Protein AF-A0A496Z207-F1 (afdb_monomer_lite)

Sequence (321 aa):
MVDNEPDNLRAISKIDPQQEILLLHADTIFESKRIRMPRRTIRGKVYDLTELIPEKALPERIQFVWHGVNDKANLCQFLASDIHWAEFDIRRMDPVTNDLILRHDPFEDTPAQENEDWLTLDDFLSRLHKSGKGVKLDLKAGGTLVDKILDIVSDYGFDDSHLWFNAKVERLQESGFRRVATAHPSAILQCPVSFLAPLILSAPEKAKDILSMFTDWGINRFSISWLTPDMRQFLDQMDQWGFEVNIYGVPDLESFLQALLLMPRSITSDFNFPKWYYYGRGSGENGDHYEYSMRLSRGGAAARWAGDCLRLSQKKDEAVT

pLDDT: mean 78.65, std 19.04, range [29.62, 98.44]

Structure (mmCIF, N/CA/C/O backbone):
data_AF-A0A496Z207-F1
#
_entry.id   AF-A0A496Z207-F1
#
loop_
_atom_site.group_PDB
_atom_site.id
_atom_site.type_symbol
_atom_site.label_atom_id
_atom_site.label_alt_id
_atom_site.label_comp_id
_atom_site.label_asym_id
_atom_site.label_entity_id
_atom_site.label_seq_id
_atom_site.pdbx_PDB_ins_code
_atom_site.Cartn_x
_atom_site.Cartn_y
_atom_site.Cartn_z
_atom_site.occupancy
_atom_site.B_iso_or_equiv
_atom_site.auth_seq_id
_atom_site.auth_comp_id
_atom_site.auth_asym_id
_atom_site.auth_atom_id
_atom_site.pdbx_PDB_model_num
ATOM 1 N N . MET A 1 1 ? -22.619 3.827 19.350 1.00 32.00 1 MET A N 1
ATOM 2 C CA . MET A 1 1 ? -22.995 3.831 20.779 1.00 32.00 1 MET A CA 1
ATOM 3 C C . MET A 1 1 ? -21.897 3.088 21.519 1.00 32.00 1 MET A C 1
ATOM 5 O O . MET A 1 1 ? -21.718 1.912 21.242 1.00 32.00 1 MET A O 1
ATOM 9 N N . VAL A 1 2 ? -21.093 3.777 22.331 1.00 43.50 2 VAL A N 1
ATOM 10 C CA . VAL A 1 2 ? -20.116 3.121 23.215 1.00 43.50 2 VAL A CA 1
ATOM 11 C C . VAL A 1 2 ? -20.865 2.822 24.504 1.00 43.50 2 VAL A C 1
ATOM 13 O O . VAL A 1 2 ? -21.286 3.752 25.187 1.00 43.50 2 VAL A O 1
ATOM 16 N N . ASP A 1 3 ? -21.118 1.544 24.767 1.00 51.94 3 ASP A N 1
ATOM 17 C CA . ASP A 1 3 ? -21.849 1.104 25.950 1.00 51.94 3 ASP A CA 1
ATOM 18 C C . ASP A 1 3 ? -20.857 0.686 27.034 1.00 51.94 3 ASP A C 1
ATOM 20 O O . ASP A 1 3 ? -20.035 -0.207 26.826 1.00 51.94 3 ASP A O 1
ATOM 24 N N . ASN A 1 4 ? -20.907 1.382 28.164 1.00 61.41 4 ASN A N 1
AT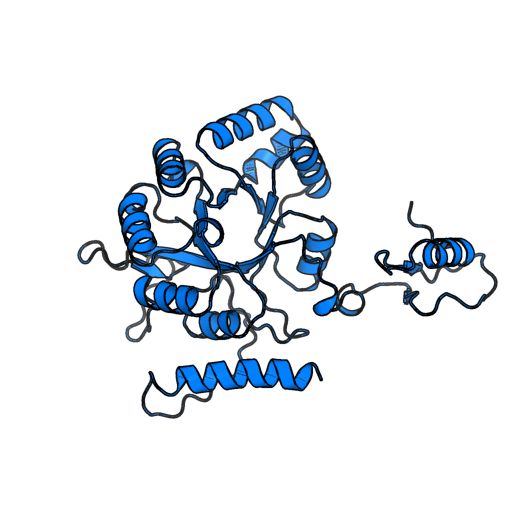OM 25 C CA . ASN A 1 4 ? -19.996 1.186 29.281 1.00 61.41 4 ASN A CA 1
ATOM 26 C C . ASN A 1 4 ? -20.620 0.346 30.406 1.00 61.41 4 ASN A C 1
ATOM 28 O O . ASN A 1 4 ? -19.984 0.118 31.431 1.00 61.41 4 ASN A O 1
ATOM 32 N N . GLU A 1 5 ? -21.869 -0.105 30.266 1.00 69.44 5 GLU A N 1
ATOM 33 C CA . GLU A 1 5 ? -22.556 -0.748 31.381 1.00 69.44 5 GLU A CA 1
ATOM 34 C C . GLU A 1 5 ? -22.100 -2.208 31.573 1.00 69.44 5 GLU A C 1
ATOM 36 O O . GLU A 1 5 ? -22.141 -3.013 30.634 1.00 69.44 5 GLU A O 1
ATOM 41 N N . PRO A 1 6 ? -21.709 -2.616 32.800 1.00 70.19 6 PRO A N 1
ATOM 42 C CA . PRO A 1 6 ? -21.279 -3.978 33.127 1.00 70.19 6 PRO A CA 1
ATOM 43 C C . PRO A 1 6 ? -22.190 -5.116 32.676 1.00 70.19 6 PRO A C 1
ATOM 45 O O . PRO A 1 6 ? -21.714 -6.234 32.444 1.00 70.19 6 PRO A O 1
ATOM 48 N N . ASP A 1 7 ? -23.493 -4.865 32.618 1.00 72.12 7 ASP A N 1
ATOM 49 C CA . ASP A 1 7 ? -24.483 -5.859 32.215 1.00 72.12 7 ASP A CA 1
ATOM 50 C C . ASP A 1 7 ? -24.567 -5.977 30.691 1.00 72.12 7 ASP A C 1
ATOM 52 O O . ASP A 1 7 ? -24.645 -7.096 30.176 1.00 72.12 7 ASP A O 1
ATOM 56 N N . ASN A 1 8 ? -24.403 -4.866 29.971 1.00 73.94 8 ASN A N 1
ATOM 57 C CA . ASN A 1 8 ? -24.346 -4.845 28.512 1.00 73.94 8 ASN A CA 1
ATOM 58 C C . ASN A 1 8 ? -23.050 -5.488 28.014 1.00 73.94 8 ASN A C 1
ATOM 60 O O . ASN A 1 8 ? -23.089 -6.380 27.170 1.00 73.94 8 ASN A O 1
ATOM 64 N N . LEU A 1 9 ? -21.909 -5.177 28.636 1.00 73.75 9 LEU A N 1
ATOM 65 C CA . LEU A 1 9 ? -20.636 -5.844 28.333 1.00 73.75 9 LEU A CA 1
ATOM 66 C C . LEU A 1 9 ? -20.683 -7.351 28.640 1.00 73.75 9 LEU A C 1
ATOM 68 O O . LEU A 1 9 ? -20.113 -8.160 27.906 1.00 73.75 9 LEU A O 1
ATOM 72 N N . ARG A 1 10 ? -21.403 -7.769 29.690 1.00 75.12 10 ARG A N 1
ATOM 73 C CA . ARG A 1 10 ? -21.655 -9.195 29.962 1.00 75.12 10 ARG A CA 1
ATOM 74 C C . ARG A 1 10 ? -22.552 -9.851 28.930 1.00 75.12 10 ARG A C 1
ATOM 76 O O . ARG A 1 10 ? -22.332 -11.019 28.621 1.00 75.12 10 ARG A O 1
ATOM 83 N N . ALA A 1 11 ? -23.576 -9.149 28.459 1.00 79.81 11 ALA A N 1
ATOM 84 C CA . ALA A 1 11 ? -24.456 -9.647 27.416 1.00 79.81 11 ALA A CA 1
ATOM 85 C C . ALA A 1 11 ? -23.670 -9.845 26.116 1.00 79.81 11 ALA A C 1
ATOM 87 O O . ALA A 1 11 ? -23.704 -10.944 25.567 1.00 79.81 11 ALA A O 1
ATOM 88 N N . ILE A 1 12 ? -22.869 -8.850 25.711 1.00 77.62 12 ILE A N 1
ATOM 89 C CA . ILE A 1 12 ? -21.998 -8.928 24.530 1.00 77.62 12 ILE A CA 1
ATOM 90 C C . ILE A 1 12 ? -20.996 -10.085 24.669 1.00 77.62 12 ILE A C 1
ATOM 92 O O . ILE A 1 12 ? -20.905 -10.932 23.787 1.00 77.62 12 ILE A O 1
ATOM 96 N N . SER A 1 13 ? -20.338 -10.225 25.825 1.00 80.62 13 SER A N 1
ATOM 97 C CA . SER A 1 13 ? -19.402 -11.332 26.080 1.00 80.62 13 SER A CA 1
ATOM 98 C C . SER A 1 13 ? -20.027 -12.732 25.972 1.00 80.62 13 SER A C 1
ATOM 100 O O . SER A 1 13 ? -19.288 -13.703 25.832 1.00 80.62 13 SER A O 1
ATOM 102 N N . LYS A 1 14 ? -21.352 -12.874 26.110 1.00 82.88 14 LYS A N 1
ATOM 103 C CA . LYS A 1 14 ? -22.044 -14.166 25.969 1.00 82.88 14 LYS A CA 1
ATOM 104 C C . LYS A 1 14 ? -22.437 -14.470 24.526 1.00 82.88 14 LYS A C 1
ATOM 106 O O . LYS A 1 14 ? -22.558 -15.642 24.187 1.00 82.88 14 LYS A O 1
ATOM 111 N N . ILE A 1 15 ? -22.676 -13.437 23.717 1.00 83.00 15 ILE A N 1
ATOM 112 C CA . ILE A 1 15 ? -23.064 -13.571 22.304 1.00 83.00 15 ILE A CA 1
ATOM 113 C C . ILE A 1 15 ? -21.858 -13.580 21.360 1.00 83.00 15 ILE A C 1
ATOM 115 O O . ILE A 1 15 ? -22.008 -13.977 20.212 1.00 83.00 15 ILE A O 1
ATOM 119 N N . ASP A 1 16 ? -20.678 -13.203 21.856 1.00 77.50 16 ASP A N 1
ATOM 120 C CA . ASP A 1 16 ? -19.396 -13.276 21.154 1.00 77.50 16 ASP A CA 1
ATOM 121 C C . ASP A 1 16 ? -18.484 -14.365 21.765 1.00 77.50 16 ASP A C 1
ATOM 123 O O . ASP A 1 16 ? -17.518 -14.068 22.476 1.00 77.50 16 ASP A O 1
ATOM 127 N N . PRO A 1 17 ? -18.791 -15.662 21.556 1.00 71.62 17 PRO A N 1
ATOM 128 C CA . PRO A 1 17 ? -17.962 -16.753 22.067 1.00 71.62 17 PRO A CA 1
ATOM 129 C C . PRO A 1 17 ? -16.610 -16.844 21.346 1.00 71.62 17 PRO A C 1
ATOM 131 O O . PRO A 1 17 ? -15.667 -17.411 21.901 1.00 71.62 17 PRO A O 1
ATOM 134 N N . GLN A 1 18 ? -16.528 -16.299 20.128 1.00 72.06 18 GLN A N 1
ATOM 135 C CA . GLN A 1 18 ? -15.325 -16.256 19.293 1.00 72.06 18 GLN A CA 1
ATOM 136 C C . GLN A 1 18 ? -14.365 -15.136 19.717 1.00 72.06 18 GLN A C 1
ATOM 138 O O . GLN A 1 18 ? -13.183 -15.196 19.392 1.00 72.06 18 GLN A O 1
ATOM 143 N N . GLN A 1 19 ? -14.831 -14.207 20.558 1.00 67.62 19 GLN A N 1
ATOM 144 C CA . GLN A 1 19 ? -14.042 -13.128 21.151 1.00 67.62 19 GLN A CA 1
ATOM 145 C C . GLN A 1 19 ? -13.512 -12.133 20.111 1.00 67.62 19 GLN A C 1
ATOM 147 O O . GLN A 1 19 ? -12.388 -11.635 20.239 1.00 67.62 19 GLN A O 1
ATOM 152 N N . GLU A 1 20 ? -14.328 -11.854 19.097 1.00 64.81 20 GLU A N 1
ATOM 153 C CA . GLU A 1 20 ? -14.047 -10.898 18.026 1.00 64.81 20 GLU A CA 1
ATOM 154 C C . GLU A 1 20 ? -14.271 -9.439 18.467 1.00 64.81 20 GLU A C 1
ATOM 156 O O . GLU A 1 20 ? -13.790 -8.509 17.819 1.00 64.81 20 GLU A O 1
ATOM 161 N N . ILE A 1 21 ? -14.975 -9.215 19.583 1.00 68.69 21 ILE A N 1
ATOM 162 C CA . ILE A 1 21 ? -15.360 -7.891 20.078 1.00 68.69 21 ILE A CA 1
ATOM 163 C C . ILE A 1 21 ? -14.482 -7.485 21.272 1.00 68.69 21 ILE A C 1
ATOM 165 O O . ILE A 1 21 ? -14.505 -8.095 22.345 1.00 68.69 21 ILE A O 1
ATOM 169 N N . LEU A 1 22 ? -13.736 -6.385 21.123 1.00 70.56 22 LEU A N 1
ATOM 170 C CA . LEU A 1 22 ? -12.989 -5.770 22.223 1.00 70.56 22 LEU A CA 1
ATOM 171 C C . LEU A 1 22 ? -13.939 -5.022 23.174 1.00 70.56 22 LEU A C 1
ATOM 173 O O . LEU A 1 22 ? -14.577 -4.041 22.795 1.00 70.56 22 LEU A O 1
ATOM 177 N N . LEU A 1 23 ? -14.001 -5.465 24.434 1.00 71.50 23 LEU A N 1
ATOM 178 C CA . LEU A 1 23 ? -14.846 -4.872 25.475 1.00 71.50 23 LEU A CA 1
ATOM 179 C C . LEU A 1 23 ? -14.046 -3.904 26.357 1.00 71.50 23 LEU A C 1
ATOM 181 O O . LEU A 1 23 ? -13.230 -4.330 27.183 1.00 71.50 23 LEU A O 1
ATOM 185 N N . LEU A 1 24 ? -14.326 -2.609 26.222 1.00 68.69 24 LEU A N 1
ATOM 186 C CA . LEU A 1 24 ? -13.730 -1.541 27.027 1.00 68.69 24 LEU A CA 1
ATOM 187 C C . LEU A 1 24 ? -14.730 -1.055 28.077 1.00 68.69 24 LEU A C 1
ATOM 189 O O . LEU A 1 24 ? -15.892 -0.827 27.757 1.00 68.69 24 LEU A O 1
ATOM 193 N N . HIS A 1 25 ? -14.276 -0.890 29.321 1.00 66.00 25 HIS A N 1
ATOM 194 C CA . HIS A 1 25 ? -15.082 -0.300 30.392 1.00 66.00 25 HIS A CA 1
ATOM 195 C C . HIS A 1 25 ? -14.410 0.940 30.983 1.00 66.00 25 HIS A C 1
ATOM 197 O O . HIS A 1 25 ? -13.478 0.810 31.788 1.00 66.00 25 HIS A O 1
ATOM 203 N N . ALA A 1 26 ? -14.865 2.131 30.601 1.00 63.66 26 ALA A N 1
ATOM 204 C CA . ALA A 1 26 ? -14.365 3.392 31.127 1.00 63.66 26 ALA A CA 1
ATOM 205 C C . ALA A 1 26 ? -14.624 3.473 32.637 1.00 63.66 26 ALA A C 1
ATOM 207 O O . ALA A 1 26 ? -15.734 3.217 33.104 1.00 63.66 26 ALA A O 1
ATOM 208 N N . ASP A 1 27 ? -13.607 3.842 33.417 1.00 57.53 27 ASP A N 1
ATOM 209 C CA . ASP A 1 27 ? -13.751 4.125 34.849 1.00 57.53 27 ASP A CA 1
ATOM 210 C C . ASP A 1 27 ? -14.490 5.460 35.032 1.00 57.53 27 ASP A C 1
ATOM 212 O O . ASP A 1 27 ? -13.908 6.502 35.352 1.00 57.53 27 ASP A O 1
ATOM 216 N N . THR A 1 28 ? -15.796 5.442 34.779 1.00 50.41 28 THR A N 1
ATOM 217 C CA . THR A 1 28 ? -16.690 6.576 34.986 1.00 50.41 28 THR A CA 1
ATOM 218 C C . THR A 1 28 ? -17.080 6.686 36.458 1.00 50.41 28 THR A C 1
ATOM 220 O O . THR A 1 28 ? -17.190 5.700 37.183 1.00 50.41 28 THR A O 1
ATOM 223 N N . ILE A 1 29 ? -17.281 7.921 36.920 1.00 49.19 29 ILE A N 1
ATOM 224 C CA . ILE A 1 29 ? -17.559 8.258 38.327 1.00 49.19 29 ILE A CA 1
ATOM 225 C C . ILE A 1 29 ? -18.978 7.814 38.773 1.00 49.19 29 ILE A C 1
ATOM 227 O O . ILE A 1 29 ? -19.265 7.838 39.968 1.00 49.19 29 ILE A O 1
ATOM 231 N N . PHE A 1 30 ? -19.854 7.354 37.864 1.00 42.91 30 PHE A N 1
ATOM 232 C CA . PHE A 1 30 ? -21.282 7.135 38.145 1.00 42.91 30 PHE A CA 1
ATOM 233 C C . PHE A 1 30 ? -21.870 5.760 37.730 1.00 42.91 30 PHE A C 1
ATOM 235 O O . PHE A 1 30 ? -21.517 5.197 36.700 1.00 42.91 30 PHE A O 1
ATOM 242 N N . GLU A 1 31 ? -22.802 5.322 38.597 1.00 43.75 31 GLU A N 1
ATOM 243 C CA . GLU A 1 31 ? -23.987 4.429 38.514 1.00 43.75 31 GLU A CA 1
ATOM 244 C C . GLU A 1 31 ? -23.971 2.892 38.558 1.00 43.75 31 GLU A C 1
ATOM 246 O O . GLU A 1 31 ? -24.932 2.338 39.101 1.00 43.75 31 GLU A O 1
ATOM 251 N N . SER A 1 32 ? -22.928 2.157 38.185 1.00 45.00 32 SER A N 1
ATOM 252 C CA . SER A 1 32 ? -22.963 0.700 38.411 1.00 45.00 32 SER A CA 1
ATOM 253 C C . SER A 1 32 ? -22.379 0.323 39.782 1.00 45.00 32 SER A C 1
ATOM 255 O O . SER A 1 32 ? -21.232 0.631 40.123 1.00 45.00 32 SER A O 1
ATOM 257 N N . LYS A 1 33 ? -23.164 -0.390 40.614 1.00 49.88 33 LYS A N 1
ATOM 258 C CA . LYS A 1 33 ? -22.619 -1.133 41.772 1.00 49.88 33 LYS A CA 1
ATOM 259 C C . LYS A 1 33 ? -21.399 -1.919 41.277 1.00 49.88 33 LYS A C 1
ATOM 261 O O . LYS A 1 33 ? -21.420 -2.421 40.160 1.00 49.88 33 LYS A O 1
ATOM 266 N N . ARG A 1 34 ? -20.341 -2.050 42.087 1.00 51.78 34 ARG A N 1
ATOM 267 C CA . ARG A 1 34 ? -19.130 -2.822 41.739 1.00 51.78 34 ARG A CA 1
ATOM 268 C C . ARG A 1 34 ? -19.477 -4.299 41.500 1.00 51.78 34 ARG A C 1
ATOM 270 O O . ARG A 1 34 ? -19.310 -5.130 42.387 1.00 51.78 34 ARG A O 1
ATOM 277 N N . ILE A 1 35 ? -19.988 -4.636 40.321 1.00 59.50 35 ILE A N 1
ATOM 278 C CA . ILE A 1 35 ? -20.275 -6.007 39.920 1.00 59.50 35 ILE A CA 1
ATOM 279 C C . ILE A 1 35 ? -19.020 -6.567 39.229 1.00 59.50 35 ILE A C 1
ATOM 281 O O . ILE A 1 35 ? -18.226 -5.857 38.606 1.00 59.50 35 ILE A O 1
ATOM 285 N N . ARG A 1 36 ? -18.808 -7.873 39.386 1.00 59.38 36 ARG A N 1
ATOM 286 C CA . ARG A 1 36 ? -17.728 -8.626 38.745 1.00 59.38 36 ARG A CA 1
ATOM 287 C C . ARG A 1 36 ? -17.884 -8.574 37.220 1.00 59.38 36 ARG A C 1
ATOM 289 O O . ARG A 1 36 ? -18.888 -9.046 36.698 1.00 59.38 36 ARG A O 1
ATOM 296 N N . MET A 1 37 ? -16.894 -8.010 36.536 1.00 61.22 37 MET A N 1
ATOM 297 C CA . MET A 1 37 ? -16.879 -7.912 35.072 1.00 61.22 37 MET A CA 1
ATOM 298 C C . MET A 1 37 ? -16.440 -9.220 34.415 1.00 61.22 37 MET A C 1
ATOM 300 O O . MET A 1 37 ? -15.799 -10.043 35.083 1.00 61.22 37 MET A O 1
ATOM 304 N N . PRO A 1 38 ? -16.746 -9.409 33.118 1.00 68.00 38 PRO A N 1
ATOM 305 C CA . PRO A 1 38 ? -16.122 -10.445 32.308 1.00 68.00 38 PRO A CA 1
ATOM 306 C C . PRO A 1 38 ? -14.593 -10.389 32.407 1.00 68.00 38 PRO A C 1
ATOM 308 O O . PRO A 1 38 ? -13.995 -9.327 32.575 1.00 68.00 38 PRO A O 1
ATOM 311 N N . ARG A 1 39 ? -13.944 -11.552 32.297 1.00 65.25 39 ARG A N 1
ATOM 312 C CA . ARG A 1 39 ? -12.496 -11.695 32.526 1.00 65.25 39 ARG A CA 1
ATOM 313 C C . ARG A 1 39 ? -11.617 -10.883 31.559 1.00 65.25 39 ARG A C 1
ATOM 315 O O . ARG A 1 39 ? -10.519 -10.524 31.958 1.00 65.25 39 ARG A O 1
ATOM 322 N N . ARG A 1 40 ? -12.079 -10.610 30.330 1.00 64.94 40 ARG A N 1
ATOM 323 C CA . ARG A 1 40 ? -11.342 -9.858 29.288 1.00 64.94 40 ARG A CA 1
ATOM 324 C C . ARG A 1 40 ? -11.707 -8.371 29.208 1.00 64.94 40 ARG A C 1
ATOM 326 O O . ARG A 1 40 ? -11.227 -7.687 28.315 1.00 64.94 40 ARG A O 1
ATOM 333 N N . THR A 1 41 ? -12.546 -7.861 30.108 1.00 62.25 41 THR A N 1
ATOM 334 C CA . THR A 1 41 ? -12.890 -6.436 30.101 1.00 62.25 41 THR A CA 1
ATOM 335 C C . THR A 1 41 ? -11.711 -5.607 30.593 1.00 62.25 41 THR A C 1
ATOM 337 O O . THR A 1 41 ? -11.268 -5.778 31.731 1.00 62.25 41 THR A O 1
ATOM 340 N N . ILE A 1 42 ? -11.257 -4.670 29.761 1.00 62.06 42 ILE A N 1
ATOM 341 C CA . ILE A 1 42 ? -10.161 -3.761 30.101 1.00 62.06 42 ILE A CA 1
ATOM 342 C C . ILE A 1 42 ? -10.751 -2.466 30.664 1.00 62.06 42 ILE A C 1
ATOM 344 O O . ILE A 1 42 ? -11.642 -1.864 30.061 1.00 62.06 42 ILE A O 1
ATOM 348 N N . ARG A 1 43 ? -10.299 -2.070 31.862 1.00 58.75 43 ARG A N 1
ATOM 349 C CA . ARG A 1 43 ? -10.828 -0.916 32.604 1.00 58.75 43 ARG A CA 1
ATOM 350 C C . ARG A 1 43 ? -9.799 0.198 32.725 1.00 58.75 43 ARG A C 1
ATOM 352 O O . ARG A 1 43 ? -8.619 -0.095 32.890 1.00 58.75 43 ARG A O 1
ATOM 359 N N . GLY A 1 44 ? -10.248 1.449 32.691 1.00 59.53 44 GLY A N 1
ATOM 360 C CA . GLY A 1 44 ? -9.376 2.604 32.900 1.00 59.53 44 GLY A CA 1
ATOM 361 C C . GLY A 1 44 ? -10.018 3.928 32.495 1.00 59.53 44 GLY A C 1
ATOM 362 O O . GLY A 1 44 ? -11.135 3.964 31.989 1.00 59.53 44 GLY A O 1
ATOM 363 N N . LYS A 1 45 ? -9.311 5.036 32.738 1.00 49.62 45 LYS A N 1
ATOM 364 C CA . LYS A 1 45 ? -9.719 6.391 32.307 1.00 49.62 45 LYS A CA 1
ATOM 365 C C . LYS A 1 45 ? -9.120 6.798 30.960 1.00 49.62 45 LYS A C 1
ATOM 367 O O . LYS A 1 45 ? -9.672 7.654 30.280 1.00 49.62 45 LYS A O 1
ATOM 372 N N . VAL A 1 46 ? -7.984 6.199 30.617 1.00 56.12 46 VAL A N 1
ATOM 373 C CA . VAL A 1 46 ? -7.228 6.375 29.375 1.00 56.12 46 VAL A CA 1
ATOM 374 C C . VAL A 1 46 ? -6.801 4.977 28.943 1.00 56.12 46 VAL A C 1
ATOM 376 O O . VAL A 1 46 ? -6.411 4.175 29.794 1.00 56.12 46 VAL A O 1
ATOM 379 N N . TYR A 1 47 ? -6.908 4.685 27.652 1.00 65.38 47 TYR A N 1
ATOM 380 C CA . TYR A 1 47 ? -6.540 3.397 27.077 1.00 65.38 47 TYR A CA 1
ATOM 381 C C . TYR A 1 47 ? -5.405 3.586 26.090 1.00 65.38 47 TYR A C 1
ATOM 383 O O . TYR A 1 47 ? -5.539 4.368 25.155 1.00 65.38 47 TYR A O 1
ATOM 391 N N . ASP A 1 48 ? -4.327 2.842 26.288 1.00 70.75 48 ASP A N 1
ATOM 392 C CA . ASP A 1 48 ? -3.241 2.725 25.324 1.00 70.75 48 ASP A CA 1
ATOM 393 C C . ASP A 1 48 ? -3.522 1.509 24.434 1.00 70.75 48 ASP A C 1
ATOM 395 O O . ASP A 1 48 ? -3.455 0.374 24.908 1.00 70.75 48 ASP A O 1
ATOM 399 N N . LEU A 1 49 ? -3.856 1.732 23.156 1.00 76.06 49 LEU A N 1
ATOM 400 C CA . LEU A 1 49 ? -4.162 0.656 22.203 1.00 76.06 49 LEU A CA 1
ATOM 401 C C . LEU A 1 49 ? -3.043 -0.387 22.119 1.00 76.06 49 LEU A C 1
ATOM 403 O O . LEU A 1 49 ? -3.333 -1.569 21.923 1.00 76.06 49 LEU A O 1
ATOM 407 N N . THR A 1 50 ? -1.788 0.023 22.318 1.00 77.50 50 THR A N 1
ATOM 408 C CA . THR A 1 50 ? -0.625 -0.864 22.228 1.00 77.50 50 THR A CA 1
ATOM 409 C C . THR A 1 50 ? -0.602 -1.913 23.343 1.00 77.50 50 THR A C 1
ATOM 411 O O . THR A 1 50 ? 0.043 -2.950 23.205 1.00 77.50 50 THR A O 1
ATOM 414 N N . GLU A 1 51 ? -1.281 -1.669 24.467 1.00 78.38 51 GLU A N 1
ATOM 415 C CA . GLU A 1 51 ? -1.481 -2.637 25.558 1.00 78.38 51 GLU A CA 1
ATOM 416 C C . GLU A 1 51 ? -2.706 -3.538 25.323 1.00 78.38 51 GLU A C 1
ATOM 418 O O . GLU A 1 51 ? -2.817 -4.612 25.915 1.00 78.38 51 GLU A O 1
ATOM 423 N N . LEU A 1 52 ? -3.641 -3.115 24.466 1.00 76.38 52 LEU A N 1
ATOM 424 C CA . LEU A 1 52 ? -4.915 -3.807 24.244 1.00 76.38 52 LEU A CA 1
ATOM 425 C C . LEU A 1 52 ? -4.863 -4.794 23.078 1.00 76.38 52 LEU A C 1
ATOM 427 O O . LEU A 1 52 ? -5.511 -5.842 23.132 1.00 76.38 52 LEU A O 1
ATOM 431 N N . ILE A 1 53 ? -4.135 -4.444 22.018 1.00 81.25 53 ILE A N 1
ATOM 432 C CA . ILE A 1 53 ? -4.083 -5.205 20.771 1.00 81.25 53 ILE A CA 1
ATOM 433 C C . ILE A 1 53 ? -2.661 -5.751 20.610 1.00 81.25 53 ILE A C 1
ATOM 435 O O . ILE A 1 53 ? -1.768 -5.002 20.224 1.00 81.25 53 ILE A O 1
ATOM 439 N N . PRO A 1 54 ? -2.410 -7.035 20.926 1.00 82.69 54 PRO A N 1
ATOM 440 C CA . PRO A 1 54 ? -1.120 -7.659 20.647 1.00 82.69 54 PRO A CA 1
ATOM 441 C C . PRO A 1 54 ? -0.971 -7.973 19.150 1.00 82.69 54 PRO A C 1
ATOM 443 O O . PRO A 1 54 ? -1.968 -8.179 18.462 1.00 82.69 54 PRO A O 1
ATOM 446 N N . GLU A 1 55 ? 0.267 -8.120 18.669 1.00 85.38 55 GLU A N 1
ATOM 447 C CA . GLU A 1 55 ? 0.585 -8.469 17.269 1.00 85.38 55 GLU A CA 1
ATOM 448 C C . GLU A 1 55 ? -0.193 -9.700 16.763 1.00 85.38 55 GLU A C 1
ATOM 450 O O . GLU A 1 55 ? -0.755 -9.708 15.675 1.00 85.38 55 GLU A O 1
ATOM 455 N N . LYS A 1 56 ? -0.323 -10.740 17.590 1.00 84.44 56 LYS A N 1
ATOM 456 C CA . LYS A 1 56 ? -1.065 -11.963 17.234 1.00 84.44 56 LYS A CA 1
ATOM 457 C C . LYS A 1 56 ? -2.583 -11.785 17.087 1.00 84.44 56 LYS A C 1
ATOM 459 O O . LYS A 1 56 ? -3.264 -12.728 16.707 1.00 84.44 56 LYS A O 1
ATOM 464 N N . ALA A 1 57 ? -3.124 -10.633 17.483 1.00 82.75 57 ALA A N 1
ATOM 465 C CA . ALA A 1 57 ? -4.542 -10.303 17.352 1.00 82.75 57 ALA A CA 1
ATOM 466 C C . ALA A 1 57 ? -4.826 -9.414 16.129 1.00 82.75 57 ALA A C 1
ATOM 468 O O . ALA A 1 57 ? -5.956 -8.951 15.966 1.00 82.75 57 ALA A O 1
ATOM 469 N N . LEU A 1 58 ? -3.817 -9.147 15.292 1.00 85.69 58 LEU A N 1
ATOM 470 C CA . LEU A 1 58 ? -4.001 -8.403 14.054 1.00 85.69 58 LEU A CA 1
ATOM 471 C C . LEU A 1 58 ? -4.928 -9.181 13.094 1.00 85.69 58 LEU A C 1
ATOM 473 O O . LEU A 1 58 ? -4.820 -10.402 12.985 1.00 85.69 58 LEU A O 1
ATOM 477 N N . PRO A 1 59 ? -5.855 -8.500 12.399 1.00 82.44 59 PRO A N 1
ATOM 478 C CA . PRO A 1 59 ? -6.832 -9.151 11.539 1.00 82.44 59 PRO A CA 1
ATOM 479 C C . PRO A 1 59 ? -6.191 -9.654 10.240 1.00 82.44 59 PRO A C 1
ATOM 481 O O . PRO A 1 59 ? -5.575 -8.884 9.509 1.00 82.44 59 PRO A O 1
ATOM 484 N N . GLU A 1 60 ? -6.451 -10.912 9.884 1.00 83.56 60 GLU A N 1
ATOM 485 C CA . GLU A 1 60 ? -5.913 -11.550 8.667 1.00 83.56 60 GLU A CA 1
ATOM 486 C C . GLU A 1 60 ? -6.386 -10.891 7.358 1.00 83.56 60 GLU A C 1
ATOM 488 O O . GLU A 1 60 ? -5.748 -11.014 6.315 1.00 83.56 60 GLU A O 1
ATOM 493 N N . ARG A 1 61 ? -7.520 -10.179 7.394 1.00 88.38 61 ARG A N 1
ATOM 494 C CA . ARG A 1 61 ? -8.113 -9.552 6.201 1.00 88.38 61 ARG A CA 1
ATOM 495 C C . ARG A 1 61 ? -7.405 -8.278 5.732 1.00 88.38 61 ARG A C 1
ATOM 497 O O . ARG A 1 61 ? -7.646 -7.861 4.597 1.00 88.38 61 ARG A O 1
ATOM 504 N N . ILE A 1 62 ? -6.583 -7.664 6.590 1.00 93.31 62 ILE A N 1
ATOM 505 C CA . ILE A 1 62 ? -5.803 -6.467 6.256 1.00 93.31 62 ILE A CA 1
ATOM 506 C C . ILE A 1 62 ? -4.414 -6.909 5.809 1.00 93.31 62 ILE A C 1
ATOM 508 O O . ILE A 1 62 ? -3.710 -7.608 6.532 1.00 93.31 62 ILE A O 1
ATOM 512 N N . GLN A 1 63 ? -3.993 -6.467 4.628 1.00 97.06 63 GLN A N 1
ATOM 513 C CA . GLN A 1 63 ? -2.639 -6.723 4.152 1.00 97.06 63 GLN A CA 1
ATOM 514 C C . GLN A 1 63 ? -1.665 -5.690 4.727 1.00 97.06 63 GLN A C 1
ATOM 516 O O . GLN A 1 63 ? -1.845 -4.482 4.574 1.00 97.06 63 GLN A O 1
ATOM 521 N N . PHE A 1 64 ? -0.603 -6.166 5.362 1.00 97.00 64 PHE A N 1
ATOM 522 C CA . PHE A 1 64 ? 0.450 -5.320 5.911 1.00 97.00 64 PHE A CA 1
ATOM 523 C C . PHE A 1 64 ? 1.621 -5.206 4.939 1.00 97.00 64 PHE A C 1
ATOM 525 O O . PHE A 1 64 ? 2.058 -6.209 4.370 1.00 97.00 64 PHE A O 1
ATOM 532 N N . VAL A 1 65 ? 2.108 -3.981 4.749 1.00 97.31 65 VAL A N 1
ATOM 533 C CA . VAL A 1 65 ? 3.148 -3.641 3.776 1.00 97.31 65 VAL A CA 1
ATOM 534 C C . VAL A 1 65 ? 4.289 -2.912 4.472 1.00 97.31 65 VAL A C 1
ATOM 536 O O . VAL A 1 65 ? 4.098 -1.803 4.973 1.00 97.31 65 VAL A O 1
ATOM 539 N N . TRP A 1 66 ? 5.470 -3.527 4.477 1.00 95.75 66 TRP A N 1
ATOM 540 C CA . TRP A 1 66 ? 6.676 -2.944 5.051 1.00 95.75 66 TRP A CA 1
ATOM 541 C C . TRP A 1 66 ? 7.255 -1.897 4.112 1.00 95.75 66 TRP A C 1
ATOM 543 O O . TRP A 1 66 ? 7.633 -2.217 2.990 1.00 95.75 66 TRP A O 1
ATOM 553 N N . HIS A 1 67 ? 7.307 -0.654 4.570 1.00 92.94 67 HIS A N 1
ATOM 554 C CA . HIS A 1 67 ? 7.739 0.491 3.780 1.00 92.94 67 HIS A CA 1
ATOM 555 C C . HIS A 1 67 ? 9.266 0.640 3.743 1.00 92.94 67 HIS A C 1
ATOM 557 O O . HIS A 1 67 ? 9.955 0.416 4.745 1.00 92.94 67 HIS A O 1
ATOM 563 N N . GLY A 1 68 ? 9.790 1.046 2.586 1.00 88.31 68 GLY A N 1
ATOM 564 C CA . GLY A 1 68 ? 11.169 1.491 2.429 1.00 88.31 68 GLY A CA 1
ATOM 565 C C . GLY A 1 68 ? 12.217 0.393 2.603 1.00 88.31 68 GLY A C 1
ATOM 566 O O . GLY A 1 68 ? 13.275 0.641 3.185 1.00 88.31 68 GLY A O 1
ATOM 567 N N . VAL A 1 69 ? 11.974 -0.830 2.121 1.00 90.19 69 VAL A N 1
ATOM 568 C CA . VAL A 1 69 ? 12.945 -1.944 2.160 1.00 90.19 69 VAL A CA 1
ATOM 569 C C . VAL A 1 69 ? 14.053 -1.738 1.109 1.00 90.19 69 VAL A C 1
ATOM 571 O O . VAL A 1 69 ? 14.289 -2.565 0.235 1.00 90.19 69 VAL A O 1
ATOM 574 N N . ASN A 1 70 ? 14.737 -0.599 1.191 1.00 85.75 70 ASN A N 1
ATOM 575 C CA . ASN A 1 70 ? 15.709 -0.125 0.208 1.00 85.75 70 ASN A CA 1
ATOM 576 C C . ASN A 1 70 ? 17.160 -0.485 0.567 1.00 85.75 70 ASN A C 1
ATOM 578 O O . ASN A 1 70 ? 18.045 -0.407 -0.281 1.00 85.75 70 ASN A O 1
ATOM 582 N N . ASP A 1 71 ? 17.417 -0.893 1.813 1.00 82.69 71 ASP A N 1
ATOM 583 C CA . ASP A 1 71 ? 18.751 -1.234 2.305 1.00 82.69 71 ASP A CA 1
ATOM 584 C C . ASP A 1 71 ? 18.828 -2.656 2.883 1.00 82.69 71 ASP A C 1
ATOM 586 O O . ASP A 1 71 ? 17.829 -3.285 3.247 1.00 82.69 71 ASP A O 1
ATOM 590 N N . LYS A 1 72 ? 20.054 -3.182 2.986 1.00 82.69 72 LYS A N 1
ATOM 591 C CA . LYS A 1 72 ? 20.312 -4.562 3.430 1.00 82.69 72 LYS A CA 1
ATOM 592 C C . LYS A 1 72 ? 19.884 -4.837 4.872 1.00 82.69 72 LYS A C 1
ATOM 594 O O . LYS A 1 72 ? 19.585 -5.988 5.196 1.00 82.69 72 LYS A O 1
ATOM 599 N N . ALA A 1 73 ? 19.906 -3.836 5.751 1.00 82.19 73 ALA A N 1
ATOM 600 C CA . ALA A 1 73 ? 19.499 -4.006 7.140 1.00 82.19 73 ALA A CA 1
ATOM 601 C C . ALA A 1 73 ? 17.972 -4.080 7.247 1.00 82.19 73 ALA A C 1
ATOM 603 O O . ALA A 1 73 ? 17.465 -4.989 7.908 1.00 82.19 73 ALA A O 1
ATOM 604 N N . ASN A 1 74 ? 17.253 -3.197 6.545 1.00 86.12 74 ASN A N 1
ATOM 605 C CA . ASN A 1 74 ? 15.792 -3.241 6.484 1.00 86.12 74 ASN A CA 1
ATOM 606 C C . ASN A 1 74 ? 15.313 -4.530 5.787 1.00 86.12 74 ASN A C 1
ATOM 608 O O . ASN A 1 74 ? 14.387 -5.179 6.266 1.00 86.12 74 ASN A O 1
ATOM 612 N N . LEU A 1 75 ? 16.018 -4.993 4.743 1.00 89.38 75 LEU A N 1
ATOM 613 C CA . LEU A 1 75 ? 15.734 -6.286 4.108 1.00 89.38 75 LEU A CA 1
ATOM 614 C C . LEU A 1 75 ? 15.903 -7.476 5.069 1.00 89.38 75 LEU A C 1
ATOM 616 O O . LEU A 1 75 ? 15.052 -8.362 5.069 1.00 89.38 75 LEU A O 1
ATOM 620 N N . CYS A 1 76 ? 16.954 -7.523 5.902 1.00 88.56 76 CYS A N 1
ATOM 621 C CA . CYS A 1 76 ? 17.080 -8.588 6.914 1.00 88.56 76 CYS A CA 1
ATOM 622 C C . CYS A 1 76 ? 15.875 -8.594 7.868 1.00 88.56 76 CYS A C 1
ATOM 624 O O . CYS A 1 76 ? 15.337 -9.662 8.153 1.00 88.56 76 CYS A O 1
ATOM 626 N N . GLN A 1 77 ? 15.479 -7.421 8.381 1.00 89.06 77 GLN A N 1
ATOM 627 C CA . GLN A 1 77 ? 14.345 -7.290 9.306 1.00 89.06 77 GLN A CA 1
ATOM 628 C C . GLN A 1 77 ? 13.047 -7.757 8.647 1.00 89.06 77 GLN A C 1
ATOM 630 O O . GLN A 1 77 ? 12.328 -8.577 9.213 1.00 89.06 77 GLN A O 1
ATOM 635 N N . PHE A 1 78 ? 12.800 -7.315 7.414 1.00 93.50 78 PHE A N 1
ATOM 636 C CA . PHE A 1 78 ? 11.645 -7.735 6.637 1.00 93.50 78 PHE A CA 1
ATOM 637 C C . PHE A 1 78 ? 11.618 -9.255 6.404 1.00 93.50 78 PHE A C 1
ATOM 639 O O . PHE A 1 78 ? 10.601 -9.900 6.656 1.00 93.50 78 PHE A O 1
ATOM 646 N N . LEU A 1 79 ? 12.731 -9.855 5.967 1.00 92.75 79 LEU A N 1
ATOM 647 C CA . LEU A 1 79 ? 12.801 -11.298 5.707 1.00 92.75 79 LEU A CA 1
ATOM 648 C C . LEU A 1 79 ? 12.620 -12.144 6.973 1.00 92.75 79 LEU A C 1
ATOM 650 O O . LEU A 1 79 ? 12.128 -13.265 6.875 1.00 92.75 79 LEU A O 1
ATOM 654 N N . ALA A 1 80 ? 13.000 -11.617 8.139 1.00 90.50 80 ALA A N 1
ATOM 655 C CA . ALA A 1 80 ? 12.779 -12.253 9.436 1.00 90.50 80 ALA A CA 1
ATOM 656 C C . ALA A 1 80 ? 11.365 -12.013 10.007 1.00 90.50 80 ALA A C 1
ATOM 658 O O . ALA A 1 80 ? 11.031 -12.574 11.048 1.00 90.50 80 ALA A O 1
ATOM 659 N N . SER A 1 81 ? 10.548 -11.173 9.364 1.00 91.94 81 SER A N 1
ATOM 660 C CA . SER A 1 81 ? 9.185 -10.854 9.796 1.00 91.94 81 SER A CA 1
ATOM 661 C C . SER A 1 81 ? 8.132 -11.763 9.163 1.00 91.94 81 SER A C 1
ATOM 663 O O . SER A 1 81 ? 8.355 -12.359 8.107 1.00 91.94 81 SER A O 1
ATOM 665 N N . ASP A 1 82 ? 6.929 -11.774 9.738 1.00 91.44 82 ASP A N 1
ATOM 666 C CA . ASP A 1 82 ? 5.750 -12.426 9.152 1.00 91.44 82 ASP A CA 1
ATOM 667 C C . ASP A 1 82 ? 5.045 -11.542 8.107 1.00 91.44 82 ASP A C 1
ATOM 669 O O . ASP A 1 82 ? 4.138 -11.991 7.408 1.00 91.44 82 ASP A O 1
ATOM 673 N N . ILE A 1 83 ? 5.487 -10.290 7.939 1.00 94.12 83 ILE A N 1
ATOM 674 C CA . ILE A 1 83 ? 4.910 -9.347 6.978 1.00 94.12 83 ILE A CA 1
ATOM 675 C C . ILE A 1 83 ? 5.195 -9.828 5.556 1.00 94.12 83 ILE A C 1
ATOM 677 O O . ILE A 1 83 ? 6.331 -10.150 5.210 1.00 94.12 83 ILE A O 1
ATOM 681 N N . HIS A 1 84 ? 4.157 -9.916 4.725 1.00 95.75 84 HIS A N 1
ATOM 682 C CA . HIS A 1 84 ? 4.270 -10.534 3.404 1.00 95.75 84 HIS A CA 1
ATOM 683 C C . HIS A 1 84 ? 4.798 -9.583 2.324 1.00 95.75 84 HIS A C 1
ATOM 685 O O . HIS A 1 84 ? 5.554 -10.021 1.462 1.00 95.75 84 HIS A O 1
ATOM 691 N N . TRP A 1 85 ? 4.412 -8.306 2.365 1.00 97.81 85 TRP A N 1
ATOM 692 C CA . TRP A 1 85 ? 4.694 -7.344 1.300 1.00 97.81 85 TRP A CA 1
ATOM 693 C C . TRP A 1 85 ? 5.865 -6.432 1.659 1.00 97.81 85 TRP A C 1
ATOM 695 O O . TRP A 1 85 ? 5.783 -5.699 2.646 1.00 97.81 85 TRP A O 1
ATOM 705 N N . ALA A 1 86 ? 6.914 -6.438 0.835 1.00 96.56 86 ALA A N 1
ATOM 706 C CA . ALA A 1 86 ? 7.992 -5.451 0.889 1.00 96.56 86 ALA A CA 1
ATOM 707 C C . ALA A 1 86 ? 7.743 -4.348 -0.136 1.00 96.56 86 ALA A C 1
ATOM 709 O O . ALA A 1 86 ? 7.642 -4.626 -1.329 1.00 96.56 86 ALA A O 1
ATOM 710 N N . GLU A 1 87 ? 7.674 -3.106 0.324 1.00 95.38 87 GLU A N 1
ATOM 711 C CA . GLU A 1 87 ? 7.665 -1.923 -0.523 1.00 95.38 87 GLU A CA 1
ATOM 712 C C . GLU A 1 87 ? 9.074 -1.343 -0.653 1.00 95.38 87 GLU A C 1
ATOM 714 O O . GLU A 1 87 ? 9.860 -1.372 0.297 1.00 95.38 87 GLU A O 1
ATOM 719 N N . PHE A 1 88 ? 9.408 -0.892 -1.859 1.00 91.25 88 PHE A N 1
ATOM 720 C CA . PHE A 1 88 ? 10.717 -0.344 -2.186 1.00 91.25 88 PHE A CA 1
ATOM 721 C C . PHE A 1 88 ? 10.648 0.582 -3.399 1.00 91.25 88 PHE A C 1
ATOM 723 O O . PHE A 1 88 ? 9.794 0.462 -4.285 1.00 91.25 88 PHE A O 1
ATOM 730 N N . ASP A 1 89 ? 11.638 1.461 -3.462 1.00 87.06 89 ASP A N 1
ATOM 731 C CA . ASP A 1 89 ? 11.726 2.538 -4.428 1.00 87.06 89 ASP A CA 1
ATOM 732 C C . ASP A 1 89 ? 12.722 2.217 -5.527 1.00 87.06 89 ASP A C 1
ATOM 734 O O . ASP A 1 89 ? 13.913 2.027 -5.272 1.00 87.06 89 ASP A O 1
ATOM 738 N N . ILE A 1 90 ? 12.261 2.233 -6.774 1.00 82.19 90 ILE A N 1
ATOM 739 C CA . ILE A 1 90 ? 13.128 1.955 -7.918 1.00 82.19 90 ILE A CA 1
ATOM 740 C C . ILE A 1 90 ? 13.617 3.267 -8.527 1.00 82.19 90 ILE A C 1
ATOM 742 O O . ILE A 1 90 ? 12.828 4.097 -8.996 1.00 82.19 90 ILE A O 1
ATOM 746 N N . ARG A 1 91 ? 14.942 3.432 -8.590 1.00 75.69 91 ARG A N 1
ATOM 747 C CA . ARG A 1 91 ? 15.597 4.564 -9.260 1.00 75.69 91 ARG A CA 1
ATOM 748 C C . ARG A 1 91 ? 16.701 4.098 -10.207 1.00 75.69 91 ARG A C 1
ATOM 750 O O . ARG A 1 91 ? 17.257 3.012 -10.065 1.00 75.69 91 ARG A O 1
ATOM 757 N N . ARG A 1 92 ? 17.025 4.948 -11.189 1.00 72.25 92 ARG A N 1
ATOM 758 C CA . ARG A 1 92 ? 18.197 4.753 -12.058 1.00 72.25 92 ARG A CA 1
ATOM 759 C C . ARG A 1 92 ? 19.460 5.144 -11.294 1.00 72.25 92 ARG A C 1
ATOM 761 O O . ARG A 1 92 ? 19.488 6.224 -10.709 1.00 72.25 92 ARG A O 1
ATOM 768 N N . MET A 1 93 ? 20.480 4.294 -11.343 1.00 64.25 93 MET A N 1
ATOM 769 C CA . MET A 1 93 ? 21.793 4.546 -10.742 1.00 64.25 93 MET A CA 1
ATOM 770 C C . MET A 1 93 ? 22.609 5.563 -11.548 1.00 64.25 93 MET A C 1
ATOM 772 O O . MET A 1 93 ? 23.167 6.494 -10.981 1.00 64.25 93 MET A O 1
ATOM 776 N N . ASP A 1 94 ? 22.644 5.401 -12.873 1.00 61.62 94 ASP A N 1
ATOM 777 C CA . ASP A 1 94 ? 23.427 6.226 -13.797 1.00 61.62 94 ASP A CA 1
ATOM 778 C C . ASP A 1 94 ? 22.667 6.352 -15.140 1.00 61.62 94 ASP A C 1
ATOM 780 O O . ASP A 1 94 ? 22.148 5.344 -15.644 1.00 61.62 94 ASP A O 1
ATOM 784 N N . PRO A 1 95 ? 22.576 7.553 -15.749 1.00 55.12 95 PRO A N 1
ATOM 785 C CA . PRO A 1 95 ? 22.043 7.737 -17.103 1.00 55.12 95 PRO A CA 1
ATOM 786 C C . PRO A 1 95 ? 22.706 6.866 -18.188 1.00 55.12 95 PRO A C 1
ATOM 788 O O . PRO A 1 95 ? 22.089 6.629 -19.226 1.00 55.12 95 PRO A O 1
ATOM 791 N N . VAL A 1 96 ? 23.943 6.412 -17.968 1.00 50.28 96 VAL A N 1
ATOM 792 C CA . VAL A 1 96 ? 24.791 5.698 -18.930 1.00 50.28 96 VAL A CA 1
ATOM 793 C C . VAL A 1 96 ? 24.715 4.180 -18.758 1.00 50.28 96 VAL A C 1
ATOM 795 O O . VAL A 1 96 ? 24.552 3.477 -19.754 1.00 50.28 96 VAL A O 1
ATOM 798 N N . THR A 1 97 ? 24.809 3.652 -17.530 1.00 59.62 97 THR A N 1
ATOM 799 C CA . THR A 1 97 ? 24.756 2.190 -17.299 1.00 59.62 97 THR A CA 1
ATOM 800 C C . THR A 1 97 ? 23.327 1.652 -17.289 1.00 59.62 97 THR A C 1
ATOM 802 O O . THR A 1 97 ? 23.099 0.473 -17.548 1.00 59.62 97 THR A O 1
ATOM 805 N N . ASN A 1 98 ? 22.345 2.535 -17.064 1.00 64.38 98 ASN A N 1
ATOM 806 C CA . ASN A 1 98 ? 20.920 2.224 -16.995 1.00 64.38 98 ASN A CA 1
ATOM 807 C C . ASN A 1 98 ? 20.554 1.245 -15.859 1.00 64.38 98 ASN A C 1
ATOM 809 O O . ASN A 1 98 ? 19.427 0.754 -15.837 1.00 64.38 98 ASN A O 1
ATOM 813 N N . ASP A 1 99 ? 21.458 0.944 -14.925 1.00 72.44 99 ASP A N 1
ATOM 814 C CA . ASP A 1 99 ? 21.205 0.007 -13.825 1.00 72.44 99 ASP A CA 1
ATOM 815 C C . ASP A 1 99 ? 20.140 0.535 -12.855 1.00 72.44 99 ASP A C 1
ATOM 817 O O . ASP A 1 99 ? 20.026 1.744 -12.620 1.00 72.44 99 ASP A O 1
ATOM 821 N N . LEU A 1 100 ? 19.337 -0.383 -12.307 1.00 77.31 100 LEU A N 1
ATOM 822 C CA . LEU A 1 100 ? 18.269 -0.074 -11.356 1.00 77.31 100 LEU A CA 1
ATOM 823 C C . LEU A 1 100 ? 18.712 -0.428 -9.936 1.00 77.31 100 LEU A C 1
ATOM 825 O O . LEU A 1 100 ? 19.055 -1.578 -9.646 1.00 77.31 100 LEU A O 1
ATOM 829 N N . ILE A 1 101 ? 18.672 0.570 -9.059 1.00 78.19 101 ILE A N 1
ATOM 830 C CA . ILE A 1 101 ? 19.002 0.447 -7.637 1.00 78.19 101 ILE A CA 1
ATOM 831 C C . ILE A 1 101 ? 17.777 0.739 -6.781 1.00 78.19 101 ILE A C 1
ATOM 833 O O . ILE A 1 101 ? 16.861 1.450 -7.210 1.00 78.19 101 ILE A O 1
ATOM 837 N N . LEU A 1 102 ? 17.795 0.203 -5.562 1.00 79.31 102 LEU A N 1
ATOM 838 C CA . LEU A 1 102 ? 16.793 0.507 -4.553 1.00 79.31 102 LEU A CA 1
ATOM 839 C C . LEU A 1 102 ? 17.211 1.730 -3.750 1.00 79.31 102 LEU A C 1
ATOM 841 O O . LEU A 1 102 ? 18.258 1.719 -3.101 1.00 79.31 102 LEU A O 1
ATOM 845 N N . ARG A 1 103 ? 16.430 2.810 -3.845 1.00 72.00 103 ARG A N 1
ATOM 846 C CA . ARG A 1 103 ? 16.753 4.072 -3.174 1.00 72.00 103 ARG A CA 1
ATOM 847 C C . ARG A 1 103 ? 15.547 5.005 -3.066 1.00 72.00 103 ARG A C 1
ATOM 849 O O . ARG A 1 103 ? 14.962 5.386 -4.082 1.00 72.00 103 ARG A O 1
ATOM 856 N N . HIS A 1 104 ? 15.267 5.475 -1.849 1.00 65.44 104 HIS A N 1
ATOM 857 C CA . HIS A 1 104 ? 14.190 6.433 -1.596 1.00 65.44 104 HIS A CA 1
ATOM 858 C C . HIS A 1 104 ? 14.498 7.834 -2.156 1.00 65.44 104 HIS A C 1
ATOM 860 O O . HIS A 1 104 ? 13.771 8.321 -3.034 1.00 65.44 104 HIS A O 1
ATOM 866 N N . ASP A 1 105 ? 15.587 8.462 -1.702 1.00 63.66 105 ASP A N 1
ATOM 867 C CA . ASP A 1 105 ? 15.919 9.857 -2.026 1.00 63.66 105 ASP A CA 1
ATOM 868 C C . ASP A 1 105 ? 16.628 9.999 -3.378 1.00 63.66 105 ASP A C 1
ATOM 870 O O . ASP A 1 105 ? 17.423 9.132 -3.756 1.00 63.66 105 ASP A O 1
ATOM 874 N N . PRO A 1 106 ? 16.378 11.079 -4.137 1.00 61.34 106 PRO A N 1
ATOM 875 C CA . PRO A 1 106 ? 17.167 11.376 -5.324 1.00 61.34 106 PRO A CA 1
ATOM 876 C C . PRO A 1 106 ? 18.611 11.742 -4.942 1.00 61.34 106 PRO A C 1
ATOM 878 O O . PRO A 1 106 ? 18.880 12.253 -3.856 1.00 61.34 106 PRO A O 1
ATOM 881 N N . PHE A 1 107 ? 19.545 11.540 -5.874 1.00 65.62 107 PHE A N 1
ATOM 882 C CA . PHE A 1 107 ? 20.953 11.914 -5.681 1.00 65.62 107 PHE A CA 1
ATOM 883 C C . PHE A 1 107 ? 21.169 13.423 -5.486 1.00 65.62 107 PHE A C 1
ATOM 885 O O . PHE A 1 107 ? 22.190 13.825 -4.937 1.00 65.62 107 PHE A O 1
ATOM 892 N N . GLU A 1 108 ? 20.223 14.245 -5.947 1.00 59.88 108 GLU A N 1
ATOM 893 C CA . GLU A 1 108 ? 20.226 15.701 -5.768 1.00 59.88 108 GLU A CA 1
ATOM 894 C C . GLU A 1 108 ? 20.077 16.086 -4.291 1.00 59.88 108 GLU A C 1
ATOM 896 O O . GLU A 1 108 ? 20.784 16.974 -3.819 1.00 59.88 108 GLU A O 1
ATOM 901 N N . ASP A 1 109 ? 19.210 15.374 -3.564 1.00 59.91 109 ASP A N 1
ATOM 902 C CA . ASP A 1 109 ? 18.915 15.649 -2.156 1.00 59.91 109 ASP A CA 1
ATOM 903 C C . ASP A 1 109 ? 19.895 14.925 -1.226 1.00 59.91 109 ASP A C 1
ATOM 905 O O . ASP A 1 109 ? 20.292 15.457 -0.192 1.00 59.91 109 ASP A O 1
ATOM 909 N N . THR A 1 110 ? 20.317 13.711 -1.592 1.00 60.00 110 THR A N 1
ATOM 910 C CA . THR A 1 110 ? 21.296 12.930 -0.827 1.00 60.00 110 THR A CA 1
ATOM 911 C C . THR A 1 110 ? 22.367 12.369 -1.769 1.00 60.00 110 THR A C 1
ATOM 913 O O . THR A 1 110 ? 22.161 11.329 -2.398 1.00 60.00 110 THR A O 1
ATOM 916 N N . PRO A 1 111 ? 23.531 13.029 -1.896 1.00 66.50 111 PRO A N 1
ATOM 917 C CA . PRO A 1 111 ? 24.611 12.555 -2.758 1.00 66.50 111 PRO A CA 1
ATOM 918 C C . PRO A 1 111 ? 25.109 11.157 -2.369 1.00 66.50 111 PRO A C 1
ATOM 920 O O . PRO A 1 111 ? 25.093 10.787 -1.196 1.00 66.50 111 PRO A O 1
ATOM 923 N N . ALA A 1 112 ? 25.566 10.382 -3.355 1.00 64.38 112 ALA A N 1
ATOM 924 C CA . ALA A 1 112 ? 26.131 9.051 -3.128 1.00 64.38 112 ALA A CA 1
ATOM 925 C C . ALA A 1 112 ? 27.396 9.118 -2.257 1.00 64.38 112 ALA A C 1
ATOM 927 O O . ALA A 1 112 ? 28.262 9.966 -2.491 1.00 64.38 112 ALA A O 1
ATOM 928 N N . GLN A 1 113 ? 27.535 8.203 -1.296 1.00 65.19 113 GLN A N 1
ATOM 929 C CA . GLN A 1 113 ? 28.771 8.073 -0.519 1.00 65.19 113 GLN A CA 1
ATOM 930 C C . GLN A 1 113 ? 29.748 7.079 -1.167 1.00 65.19 113 GLN A C 1
ATOM 932 O O . GLN A 1 113 ? 29.340 6.083 -1.758 1.00 65.19 113 GLN A O 1
ATOM 937 N N . GLU A 1 114 ? 31.060 7.310 -1.017 1.00 51.91 114 GLU A N 1
ATOM 938 C CA . GLU A 1 114 ? 32.121 6.508 -1.666 1.00 51.91 114 GLU A CA 1
ATOM 939 C C . GLU A 1 114 ? 32.098 5.005 -1.320 1.00 51.91 114 GLU A C 1
ATOM 941 O O . GLU A 1 114 ? 32.654 4.203 -2.063 1.00 51.91 114 GLU A O 1
ATOM 946 N N . ASN A 1 115 ? 31.454 4.607 -0.216 1.00 59.28 115 ASN A N 1
ATOM 947 C CA . ASN A 1 115 ? 31.356 3.213 0.238 1.00 59.28 115 ASN A CA 1
ATOM 948 C C . ASN A 1 115 ? 29.904 2.759 0.451 1.00 59.28 115 ASN A C 1
ATOM 950 O O . ASN A 1 115 ? 29.641 1.888 1.283 1.00 59.28 115 ASN A O 1
ATOM 954 N N . GLU A 1 116 ? 28.954 3.381 -0.241 1.00 66.12 116 GLU A N 1
ATOM 955 C CA . GLU A 1 116 ? 27.547 3.020 -0.115 1.00 66.12 116 GLU A CA 1
ATOM 956 C C . GLU A 1 116 ? 27.282 1.667 -0.795 1.00 66.12 116 GLU A C 1
ATOM 958 O O . GLU A 1 116 ? 27.507 1.489 -1.993 1.00 66.12 116 GLU A O 1
ATOM 963 N N . ASP A 1 117 ? 26.874 0.676 0.001 1.00 68.19 117 ASP A N 1
ATOM 964 C CA . ASP A 1 117 ? 26.648 -0.697 -0.454 1.00 68.19 117 ASP A CA 1
ATOM 965 C C . ASP A 1 117 ? 25.209 -0.847 -0.963 1.00 68.19 117 ASP A C 1
ATOM 967 O O . ASP A 1 117 ? 24.284 -1.164 -0.209 1.00 68.19 117 ASP A O 1
ATOM 971 N N . TRP A 1 118 ? 25.031 -0.567 -2.253 1.00 72.50 118 TRP A N 1
ATOM 972 C CA . TRP A 1 118 ? 23.732 -0.550 -2.917 1.00 72.50 118 TRP A CA 1
ATOM 973 C C . TRP A 1 118 ? 23.095 -1.931 -3.011 1.00 72.50 118 TRP A C 1
ATOM 975 O O . TRP A 1 118 ? 23.733 -2.924 -3.369 1.00 72.50 118 TRP A O 1
ATOM 985 N N . LEU A 1 119 ? 21.790 -1.973 -2.758 1.00 77.50 119 LEU A N 1
ATOM 986 C CA . LEU A 1 119 ? 20.967 -3.132 -3.052 1.00 77.50 119 LEU A CA 1
ATOM 987 C C . LEU A 1 119 ? 20.466 -3.014 -4.494 1.00 77.50 119 LEU A C 1
ATOM 989 O O . LEU A 1 119 ? 19.745 -2.076 -4.846 1.00 77.50 119 LEU A O 1
ATOM 993 N N . THR A 1 120 ? 20.902 -3.934 -5.350 1.00 82.19 120 THR A N 1
ATOM 994 C CA . THR A 1 120 ? 20.426 -3.992 -6.734 1.00 82.19 120 THR A CA 1
ATOM 995 C C . THR A 1 120 ? 19.030 -4.600 -6.767 1.00 82.19 120 THR A C 1
ATOM 997 O O . THR A 1 120 ? 18.695 -5.455 -5.943 1.00 82.19 120 THR A O 1
ATOM 1000 N N . LEU A 1 121 ? 18.221 -4.188 -7.747 1.00 83.44 121 LEU A N 1
ATOM 1001 C CA . LEU A 1 121 ? 16.893 -4.774 -7.949 1.00 83.44 121 LEU A CA 1
ATOM 1002 C C . LEU A 1 121 ? 16.975 -6.300 -8.145 1.00 83.44 121 LEU A C 1
ATOM 1004 O O . LEU A 1 121 ? 16.148 -7.035 -7.618 1.00 83.44 121 LEU A O 1
ATOM 1008 N N . ASP A 1 122 ? 18.013 -6.768 -8.840 1.00 83.25 122 ASP A N 1
ATOM 1009 C CA . ASP A 1 122 ? 18.267 -8.186 -9.113 1.00 83.25 122 ASP A CA 1
ATOM 1010 C C . ASP A 1 122 ? 18.473 -9.013 -7.821 1.00 83.25 122 ASP A C 1
ATOM 1012 O O . ASP A 1 122 ? 17.736 -9.964 -7.537 1.00 83.25 122 ASP A O 1
ATOM 1016 N N . ASP A 1 123 ? 19.418 -8.601 -6.961 1.00 84.12 123 ASP A N 1
ATOM 1017 C CA . ASP A 1 123 ? 19.694 -9.302 -5.697 1.00 84.12 123 ASP A CA 1
ATOM 1018 C C . ASP A 1 123 ? 18.474 -9.268 -4.764 1.00 84.12 123 ASP A C 1
ATOM 1020 O O . ASP A 1 123 ? 18.172 -10.254 -4.086 1.00 84.12 123 ASP A O 1
ATOM 1024 N N . PHE A 1 124 ? 17.735 -8.159 -4.769 1.00 88.88 124 PHE A N 1
ATOM 1025 C CA . PHE A 1 124 ? 16.526 -7.991 -3.974 1.00 88.88 124 PHE A CA 1
ATOM 1026 C C . PHE A 1 124 ? 15.398 -8.942 -4.396 1.00 88.88 124 PHE A C 1
ATOM 1028 O O . PHE A 1 124 ? 14.899 -9.718 -3.574 1.00 88.88 124 PHE A O 1
ATOM 1035 N N . LEU A 1 125 ? 15.032 -8.938 -5.682 1.00 91.12 125 LEU A N 1
ATOM 1036 C CA . LEU A 1 125 ? 13.965 -9.784 -6.221 1.00 91.12 125 LEU A CA 1
ATOM 1037 C C . LEU A 1 125 ? 14.300 -11.272 -6.073 1.00 91.12 125 LEU A C 1
ATOM 1039 O O . LEU A 1 125 ? 13.454 -12.053 -5.638 1.00 91.12 125 LEU A O 1
ATOM 1043 N N . SER A 1 126 ? 15.556 -11.660 -6.321 1.00 89.94 126 SER A N 1
ATOM 1044 C CA . SER A 1 126 ? 16.029 -13.038 -6.131 1.00 89.94 126 SER A CA 1
ATOM 1045 C C . SER A 1 126 ? 15.812 -13.544 -4.700 1.00 89.94 126 SER A C 1
ATOM 1047 O O . SER A 1 126 ? 15.435 -14.702 -4.491 1.00 89.94 126 SER A O 1
ATOM 1049 N N . ARG A 1 127 ? 16.041 -12.691 -3.692 1.00 91.06 127 ARG A N 1
ATOM 1050 C CA . ARG A 1 127 ? 15.857 -13.047 -2.275 1.00 91.06 127 ARG A CA 1
ATOM 1051 C C . ARG A 1 127 ? 14.386 -13.170 -1.900 1.00 91.06 127 ARG A C 1
ATOM 1053 O O . ARG A 1 127 ? 14.039 -14.116 -1.199 1.00 91.06 127 ARG A O 1
ATOM 1060 N N . LEU A 1 128 ? 13.543 -12.253 -2.372 1.00 92.62 128 LEU A N 1
ATOM 1061 C CA . LEU A 1 128 ? 12.107 -12.233 -2.066 1.00 92.62 128 LEU A CA 1
ATOM 1062 C C . LEU A 1 128 ? 11.359 -13.381 -2.725 1.00 92.62 128 LEU A C 1
ATOM 1064 O O . LEU A 1 128 ? 10.547 -14.039 -2.079 1.00 92.62 128 LEU A O 1
ATOM 1068 N N . HIS A 1 129 ? 11.710 -13.685 -3.973 1.00 91.81 129 HIS A N 1
ATOM 1069 C CA . HIS A 1 129 ? 11.167 -14.838 -4.672 1.00 91.81 129 HIS A CA 1
ATOM 1070 C C . HIS A 1 129 ? 11.476 -16.140 -3.912 1.00 91.81 129 HIS A C 1
ATOM 1072 O O . HIS A 1 129 ? 10.591 -16.955 -3.665 1.00 91.81 129 HIS A O 1
ATOM 1078 N N . LYS A 1 130 ? 12.726 -16.316 -3.452 1.00 90.94 130 LYS A N 1
ATOM 1079 C CA . LYS A 1 130 ? 13.136 -17.501 -2.673 1.00 90.94 130 LYS A CA 1
ATOM 1080 C C . LYS A 1 130 ? 12.440 -17.620 -1.317 1.00 90.94 130 LYS A C 1
ATOM 1082 O O . LYS A 1 130 ? 12.288 -18.738 -0.832 1.00 90.94 130 LYS A O 1
ATOM 1087 N N . SER A 1 131 ? 12.062 -16.506 -0.693 1.00 91.69 131 SER A N 1
ATOM 1088 C CA . SER A 1 131 ? 11.362 -16.496 0.596 1.00 91.69 131 SER A CA 1
ATOM 1089 C C . SER A 1 131 ? 9.836 -16.520 0.471 1.00 91.69 131 SER A C 1
ATOM 1091 O O . SER A 1 131 ? 9.158 -16.550 1.496 1.00 91.69 131 SER A O 1
ATOM 1093 N N . GLY A 1 132 ? 9.288 -16.523 -0.752 1.00 92.94 132 GLY A N 1
ATOM 1094 C CA . GLY A 1 132 ? 7.841 -16.499 -0.990 1.00 92.94 132 GLY A CA 1
ATOM 1095 C C . GLY A 1 132 ? 7.172 -15.200 -0.528 1.00 92.94 132 GLY A C 1
ATOM 1096 O O . GLY A 1 132 ? 6.014 -15.214 -0.116 1.00 92.94 132 GLY A O 1
ATOM 1097 N N . LYS A 1 133 ? 7.912 -14.086 -0.521 1.00 95.50 133 LYS A N 1
ATOM 1098 C CA . LYS A 1 133 ? 7.406 -12.761 -0.138 1.00 95.50 133 LYS A CA 1
ATOM 1099 C C . LYS A 1 133 ? 6.880 -12.013 -1.364 1.00 95.50 133 LYS A C 1
ATOM 1101 O O . LYS A 1 133 ? 7.392 -12.183 -2.469 1.00 95.50 133 LYS A O 1
ATOM 1106 N N . GLY A 1 134 ? 5.877 -11.168 -1.147 1.00 96.69 134 GLY A N 1
ATOM 1107 C CA . GLY A 1 134 ? 5.324 -10.277 -2.160 1.00 96.69 134 GLY A CA 1
ATOM 1108 C C . GLY A 1 134 ? 6.138 -8.993 -2.302 1.00 96.69 134 GLY A C 1
ATOM 1109 O O . GLY A 1 134 ? 6.766 -8.518 -1.350 1.00 96.69 134 GLY A O 1
ATOM 1110 N N . VAL A 1 135 ? 6.099 -8.407 -3.495 1.00 96.38 135 VAL A N 1
ATOM 1111 C CA . VAL A 1 135 ? 6.843 -7.196 -3.847 1.00 96.38 135 VAL A CA 1
ATOM 1112 C C . VAL A 1 135 ? 5.896 -6.069 -4.230 1.00 96.38 135 VAL A C 1
ATOM 1114 O O . VAL A 1 135 ? 5.023 -6.233 -5.080 1.00 96.38 135 VAL A O 1
ATOM 1117 N N . LYS A 1 136 ? 6.080 -4.907 -3.601 1.00 96.75 136 LYS A N 1
ATOM 1118 C CA . LYS A 1 136 ? 5.399 -3.661 -3.939 1.00 96.75 136 LYS A CA 1
ATOM 1119 C C . LYS A 1 136 ? 6.392 -2.663 -4.527 1.00 96.75 136 LYS A C 1
ATOM 1121 O O . LYS A 1 136 ? 7.184 -2.064 -3.810 1.00 96.75 136 LYS A O 1
ATOM 1126 N N . LEU A 1 137 ? 6.328 -2.488 -5.839 1.00 93.81 137 LEU A N 1
ATOM 1127 C CA . LEU A 1 137 ? 7.227 -1.647 -6.614 1.00 93.81 137 LEU A CA 1
ATOM 1128 C C . LEU A 1 137 ? 6.680 -0.217 -6.654 1.00 93.81 137 LEU A C 1
ATOM 1130 O O . LEU A 1 137 ? 5.652 0.012 -7.298 1.00 93.81 137 LEU A O 1
ATOM 1134 N N . ASP A 1 138 ? 7.353 0.748 -6.018 1.00 90.75 138 ASP A N 1
ATOM 1135 C CA . ASP A 1 138 ? 7.030 2.166 -6.210 1.00 90.75 138 ASP A CA 1
ATOM 1136 C C . ASP A 1 138 ? 7.761 2.729 -7.440 1.00 90.75 138 ASP A C 1
ATOM 1138 O O . ASP A 1 138 ? 8.985 2.909 -7.475 1.00 90.75 138 ASP A O 1
ATOM 1142 N N . LEU A 1 139 ? 6.996 2.996 -8.500 1.00 87.50 139 LEU A N 1
ATOM 1143 C CA . LEU A 1 139 ? 7.490 3.403 -9.815 1.00 87.50 139 LEU A CA 1
ATOM 1144 C C . LEU A 1 139 ? 7.782 4.914 -9.859 1.00 87.50 139 LEU A C 1
ATOM 1146 O O . LEU A 1 139 ? 7.234 5.660 -10.679 1.00 87.50 139 LEU A O 1
ATOM 1150 N N . LYS A 1 140 ? 8.686 5.386 -8.991 1.00 76.38 140 LYS A N 1
ATOM 1151 C CA . LYS A 1 140 ? 9.047 6.813 -8.860 1.00 76.38 140 LYS A CA 1
ATOM 1152 C C . LYS A 1 140 ? 9.632 7.424 -10.138 1.00 76.38 140 LYS A C 1
ATOM 1154 O O . LYS A 1 140 ? 9.470 8.621 -10.380 1.00 76.38 140 LYS A O 1
ATOM 1159 N N . ALA A 1 141 ? 10.274 6.616 -10.981 1.00 68.12 141 ALA A N 1
ATOM 1160 C CA . ALA A 1 141 ? 10.881 7.064 -12.235 1.00 68.12 141 ALA A CA 1
ATOM 1161 C C . ALA A 1 141 ? 9.896 7.226 -13.419 1.00 68.12 141 ALA A C 1
ATOM 1163 O O . ALA A 1 141 ? 10.305 7.653 -14.503 1.00 68.12 141 ALA A O 1
ATOM 1164 N N . GLY A 1 142 ? 8.607 6.920 -13.223 1.00 70.69 142 GLY A N 1
ATOM 1165 C CA . GLY A 1 142 ? 7.548 7.108 -14.220 1.00 70.69 142 GLY A CA 1
ATOM 1166 C C . GLY A 1 142 ? 7.623 6.176 -15.438 1.00 70.69 142 GLY A C 1
ATOM 1167 O O . GLY A 1 142 ? 8.343 5.178 -15.448 1.00 70.69 142 GLY A O 1
ATOM 1168 N N . GLY A 1 143 ? 6.868 6.521 -16.489 1.00 71.06 143 GLY A N 1
ATOM 1169 C CA . GLY A 1 143 ? 6.608 5.650 -17.647 1.00 71.06 143 GLY A CA 1
ATOM 1170 C C . GLY A 1 143 ? 7.836 5.139 -18.419 1.00 71.06 143 GLY A C 1
ATOM 1171 O O . GLY A 1 143 ? 7.784 4.068 -19.013 1.00 71.06 143 GLY A O 1
ATOM 1172 N N . THR A 1 144 ? 8.964 5.858 -18.394 1.00 73.12 144 THR A N 1
ATOM 1173 C CA . THR A 1 144 ? 10.153 5.519 -19.211 1.00 73.12 144 THR A CA 1
ATOM 1174 C C . THR A 1 144 ? 10.903 4.260 -18.774 1.00 73.12 144 THR A C 1
ATOM 1176 O O . THR A 1 144 ? 11.734 3.763 -19.529 1.00 73.12 144 THR A O 1
ATOM 1179 N N . LEU A 1 145 ? 10.670 3.779 -17.549 1.00 78.62 145 LEU A N 1
ATOM 1180 C CA . LEU A 1 145 ? 11.320 2.584 -17.001 1.00 78.62 145 LEU A CA 1
ATOM 1181 C C . LEU A 1 145 ? 10.395 1.381 -16.883 1.00 78.62 145 LEU A C 1
ATOM 1183 O O . LEU A 1 145 ? 10.873 0.304 -16.542 1.00 78.62 145 LEU A O 1
ATOM 1187 N N . VAL A 1 146 ? 9.105 1.558 -17.167 1.00 85.12 146 VAL A N 1
ATOM 1188 C CA . VAL A 1 146 ? 8.088 0.519 -16.983 1.00 85.12 146 VAL A CA 1
ATOM 1189 C C . VAL A 1 146 ? 8.489 -0.752 -17.713 1.00 85.12 146 VAL A C 1
ATOM 1191 O O . VAL A 1 146 ? 8.527 -1.803 -17.096 1.00 85.12 146 VAL A O 1
ATOM 1194 N N . ASP A 1 147 ? 8.888 -0.641 -18.977 1.00 84.75 147 ASP A N 1
ATOM 1195 C CA . ASP A 1 147 ? 9.250 -1.787 -19.817 1.00 84.75 147 ASP A CA 1
ATOM 1196 C C . ASP A 1 147 ? 10.397 -2.582 -19.210 1.00 84.75 147 ASP A C 1
ATOM 1198 O O . ASP A 1 147 ? 10.290 -3.784 -19.021 1.00 84.75 147 ASP A O 1
ATOM 1202 N N . LYS A 1 148 ? 11.456 -1.882 -18.797 1.00 84.69 148 LYS A N 1
ATOM 1203 C CA . LYS A 1 148 ? 12.619 -2.513 -18.179 1.00 84.69 148 LYS A CA 1
ATOM 1204 C C . LYS A 1 148 ? 12.264 -3.186 -16.852 1.00 84.69 148 LYS A C 1
ATOM 1206 O O . LYS A 1 148 ? 12.800 -4.243 -16.545 1.00 84.69 148 LYS A O 1
ATOM 1211 N N . ILE A 1 149 ? 11.402 -2.563 -16.048 1.00 86.75 149 ILE A N 1
ATOM 1212 C CA . ILE A 1 149 ? 10.959 -3.137 -14.773 1.00 86.75 149 ILE A CA 1
ATOM 1213 C C . ILE A 1 149 ? 10.103 -4.380 -15.028 1.00 86.75 149 ILE A C 1
ATOM 1215 O O . ILE A 1 149 ? 10.310 -5.384 -14.359 1.00 86.75 149 ILE A O 1
ATOM 1219 N N . LEU A 1 150 ? 9.192 -4.333 -16.003 1.00 89.25 150 LEU A N 1
ATOM 1220 C CA . LEU A 1 150 ? 8.364 -5.475 -16.389 1.00 89.25 150 LEU A CA 1
ATOM 1221 C C . LEU A 1 150 ? 9.213 -6.634 -16.923 1.00 89.25 150 LEU A C 1
ATOM 1223 O O . LEU A 1 150 ? 8.982 -7.767 -16.516 1.00 89.25 150 LEU A O 1
ATOM 1227 N N . ASP A 1 151 ? 10.222 -6.357 -17.752 1.00 88.12 151 ASP A N 1
ATOM 1228 C CA . ASP A 1 151 ? 11.153 -7.376 -18.249 1.00 88.12 151 ASP A CA 1
ATOM 1229 C C . ASP A 1 151 ? 11.885 -8.060 -17.080 1.00 88.12 151 ASP A C 1
ATOM 1231 O O . ASP A 1 151 ? 11.869 -9.283 -16.965 1.00 88.12 151 ASP A O 1
ATOM 1235 N N . ILE A 1 152 ? 12.435 -7.275 -16.143 1.00 86.12 152 ILE A N 1
ATOM 1236 C CA . ILE A 1 152 ? 13.134 -7.810 -14.963 1.00 86.12 152 ILE A CA 1
ATOM 1237 C C . ILE A 1 152 ? 12.184 -8.627 -14.078 1.00 86.12 152 ILE A C 1
ATOM 1239 O O . ILE A 1 152 ? 12.539 -9.715 -13.637 1.00 86.12 152 ILE A O 1
ATOM 1243 N N . VAL A 1 153 ? 10.977 -8.128 -13.800 1.00 88.94 153 VAL A N 1
ATOM 1244 C CA . VAL A 1 153 ? 9.986 -8.850 -12.984 1.00 88.94 153 VAL A CA 1
ATOM 1245 C C . VAL A 1 153 ? 9.575 -10.163 -13.658 1.00 88.94 153 VAL A C 1
ATOM 1247 O O . VAL A 1 153 ? 9.471 -11.189 -12.981 1.00 88.94 153 VAL A O 1
ATOM 1250 N N . SER A 1 154 ? 9.404 -10.150 -14.983 1.00 87.31 154 SER A N 1
ATOM 1251 C CA . SER A 1 154 ? 9.083 -11.337 -15.775 1.00 87.31 154 SER A CA 1
ATOM 1252 C C . SER A 1 154 ? 10.194 -12.387 -15.719 1.00 87.31 154 SER A C 1
ATOM 1254 O O . SER A 1 154 ? 9.890 -13.577 -15.637 1.00 87.31 154 SER A O 1
ATOM 1256 N N . ASP A 1 155 ? 11.465 -11.977 -15.719 1.00 88.25 155 ASP A N 1
ATOM 1257 C CA . ASP A 1 155 ? 12.611 -12.896 -15.660 1.00 88.25 155 ASP A CA 1
ATOM 1258 C C . ASP A 1 155 ? 12.669 -13.696 -14.347 1.00 88.25 155 ASP A C 1
ATOM 1260 O O . ASP A 1 155 ? 13.144 -14.835 -14.330 1.00 88.25 155 ASP A O 1
ATOM 1264 N N . TYR A 1 156 ? 12.149 -13.140 -13.246 1.00 88.00 156 TYR A N 1
ATOM 1265 C CA . TYR A 1 156 ? 12.068 -13.846 -11.962 1.00 88.00 156 TYR A CA 1
ATOM 1266 C C . TYR A 1 156 ? 10.864 -14.778 -11.834 1.00 88.00 156 TYR A C 1
ATOM 1268 O O . TYR A 1 156 ? 10.880 -15.649 -10.964 1.00 88.00 156 TYR A O 1
ATOM 1276 N N . GLY A 1 157 ? 9.844 -14.625 -12.682 1.00 86.19 157 GLY A N 1
ATOM 1277 C CA . GLY A 1 157 ? 8.678 -15.508 -12.694 1.00 86.19 157 GLY A CA 1
ATOM 1278 C C . GLY A 1 157 ? 7.778 -15.389 -11.461 1.00 86.19 157 GLY A C 1
ATOM 1279 O O . GLY A 1 157 ? 7.209 -16.391 -11.031 1.00 86.19 157 GLY A O 1
ATOM 1280 N N . PHE A 1 158 ? 7.648 -14.189 -10.882 1.00 90.06 158 PHE A N 1
ATOM 1281 C CA . PHE A 1 158 ? 6.665 -13.950 -9.823 1.00 90.06 158 PHE A CA 1
ATOM 1282 C C . PHE A 1 158 ? 5.245 -14.223 -10.326 1.00 90.06 158 PHE A C 1
ATOM 1284 O O . PHE A 1 158 ? 4.873 -13.814 -11.425 1.00 90.06 158 PHE A O 1
ATOM 1291 N N . ASP A 1 159 ? 4.437 -14.865 -9.484 1.00 92.19 159 ASP A N 1
ATOM 1292 C CA . ASP A 1 159 ? 2.994 -14.907 -9.689 1.00 92.19 159 ASP A CA 1
ATOM 1293 C C . ASP A 1 159 ? 2.394 -13.517 -9.438 1.00 92.19 159 ASP A C 1
ATOM 1295 O O . ASP A 1 159 ? 2.788 -12.826 -8.495 1.00 92.19 159 ASP A O 1
ATOM 1299 N N . ASP A 1 160 ? 1.408 -13.129 -10.245 1.00 94.31 160 ASP A N 1
ATOM 1300 C CA . ASP A 1 160 ? 0.727 -11.836 -10.140 1.00 94.31 160 ASP A CA 1
ATOM 1301 C C . ASP A 1 160 ? 0.173 -11.568 -8.727 1.00 94.31 160 ASP A C 1
ATOM 1303 O O . ASP A 1 160 ? 0.166 -10.423 -8.279 1.00 94.31 160 ASP A O 1
ATOM 1307 N N . SER A 1 161 ? -0.230 -12.604 -7.979 1.00 94.69 161 SER A N 1
ATOM 1308 C CA . SER A 1 161 ? -0.704 -12.456 -6.592 1.00 94.69 161 SER A CA 1
ATOM 1309 C C . SER A 1 161 ? 0.369 -11.968 -5.613 1.00 94.69 161 SER A C 1
ATOM 1311 O O . SER A 1 161 ? 0.026 -11.517 -4.521 1.00 94.69 161 SER A O 1
ATOM 1313 N N . HIS A 1 162 ? 1.645 -12.028 -6.004 1.00 96.06 162 HIS A N 1
ATOM 1314 C CA . HIS A 1 162 ? 2.802 -11.530 -5.258 1.00 96.06 162 HIS A CA 1
ATOM 1315 C C . HIS A 1 162 ? 3.348 -10.219 -5.838 1.00 96.06 162 HIS A C 1
ATOM 1317 O O . HIS A 1 162 ? 4.386 -9.735 -5.382 1.00 96.06 162 HIS A O 1
ATOM 1323 N N . LEU A 1 163 ? 2.664 -9.633 -6.825 1.00 97.25 163 LEU A N 1
ATOM 1324 C CA . LEU A 1 163 ? 3.057 -8.393 -7.477 1.00 97.25 163 LEU A CA 1
ATOM 1325 C C . LEU A 1 163 ? 2.104 -7.256 -7.121 1.00 97.25 163 LEU A C 1
ATOM 1327 O O . LEU A 1 163 ? 0.878 -7.357 -7.212 1.00 97.25 163 LEU A O 1
ATOM 1331 N N . TRP A 1 164 ? 2.698 -6.128 -6.754 1.00 97.88 164 TRP A N 1
ATOM 1332 C CA . TRP A 1 164 ? 1.987 -4.894 -6.490 1.00 97.88 164 TRP A CA 1
ATOM 1333 C C . TRP A 1 164 ? 2.752 -3.727 -7.105 1.00 97.88 164 TRP A C 1
ATOM 1335 O O . TRP A 1 164 ? 3.878 -3.430 -6.734 1.00 97.88 164 TRP A O 1
ATOM 1345 N N . PHE A 1 165 ? 2.137 -3.016 -8.037 1.00 96.31 165 PHE A N 1
ATOM 1346 C CA . PHE A 1 165 ? 2.699 -1.819 -8.647 1.00 96.31 165 PHE A CA 1
ATOM 1347 C C . PHE A 1 165 ? 2.045 -0.577 -8.050 1.00 96.31 165 PHE A C 1
ATOM 1349 O O . PHE A 1 165 ? 0.821 -0.466 -8.016 1.00 96.31 165 PHE A O 1
ATOM 1356 N N . ASN A 1 166 ? 2.849 0.369 -7.577 1.00 95.38 166 ASN A N 1
ATOM 1357 C CA . ASN A 1 166 ? 2.389 1.660 -7.086 1.00 95.38 166 ASN A CA 1
ATOM 1358 C C . ASN A 1 166 ? 2.962 2.772 -7.962 1.00 95.38 166 ASN A C 1
ATOM 1360 O O . ASN A 1 166 ? 4.159 2.798 -8.235 1.00 95.38 166 ASN A O 1
ATOM 1364 N N . ALA A 1 167 ? 2.115 3.695 -8.410 1.00 92.81 167 ALA A N 1
ATOM 1365 C CA . ALA A 1 167 ? 2.581 4.864 -9.142 1.00 92.81 167 ALA A CA 1
ATOM 1366 C C . ALA A 1 167 ? 1.620 6.041 -9.008 1.00 92.81 167 ALA A C 1
ATOM 1368 O O . ALA A 1 167 ? 0.418 5.867 -8.823 1.00 92.81 167 ALA A O 1
ATOM 1369 N N . LYS A 1 168 ? 2.143 7.258 -9.172 1.00 92.06 168 LYS A N 1
ATOM 1370 C CA . LYS A 1 168 ? 1.312 8.462 -9.287 1.00 92.06 168 LYS A CA 1
ATOM 1371 C C . LYS A 1 168 ? 0.795 8.633 -10.718 1.00 92.06 168 LYS A C 1
ATOM 1373 O O . LYS A 1 168 ? 1.545 8.416 -11.676 1.00 92.06 168 LYS A O 1
ATOM 1378 N N . VAL A 1 169 ? -0.450 9.090 -10.860 1.00 92.06 169 VAL A N 1
ATOM 1379 C CA . VAL A 1 169 ? -1.108 9.340 -12.160 1.00 92.06 169 VAL A CA 1
ATOM 1380 C C . VAL A 1 169 ? -0.288 10.248 -13.067 1.00 92.06 169 VAL A C 1
ATOM 1382 O O . VAL A 1 169 ? -0.099 9.931 -14.238 1.00 92.06 169 VAL A O 1
ATOM 1385 N N . GLU A 1 170 ? 0.286 11.320 -12.533 1.00 89.69 170 GLU A N 1
ATOM 1386 C CA . GLU A 1 170 ? 1.092 12.269 -13.299 1.00 89.69 170 GLU A CA 1
ATOM 1387 C C . GLU A 1 170 ? 2.429 11.691 -13.798 1.00 89.69 170 GLU A C 1
ATOM 1389 O O . GLU A 1 170 ? 3.008 12.214 -14.752 1.00 89.69 170 GLU A O 1
ATOM 1394 N N . ARG A 1 171 ? 2.930 10.613 -13.175 1.00 88.06 171 ARG A N 1
ATOM 1395 C CA . ARG A 1 171 ? 4.220 9.986 -13.515 1.00 88.06 171 ARG A CA 1
ATOM 1396 C C . ARG A 1 171 ? 4.076 8.835 -14.499 1.00 88.06 171 ARG A C 1
ATOM 1398 O O . ARG A 1 171 ? 4.903 8.709 -15.404 1.00 88.06 171 ARG A O 1
ATOM 1405 N N . LEU A 1 172 ? 3.075 7.983 -14.290 1.00 90.25 172 LEU A N 1
ATOM 1406 C CA . LEU A 1 17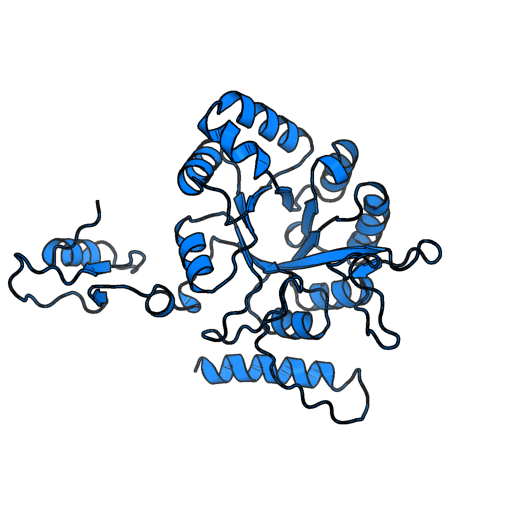2 ? 2.877 6.783 -15.100 1.00 90.25 172 LEU A CA 1
ATOM 1407 C C . LEU A 1 172 ? 1.904 7.017 -16.262 1.00 90.25 172 LEU A C 1
ATOM 1409 O O . LEU A 1 172 ? 2.125 6.469 -17.340 1.00 90.25 172 LEU A O 1
ATOM 1413 N N . GLN A 1 173 ? 0.908 7.892 -16.068 1.00 92.69 173 GLN A N 1
ATOM 1414 C CA . GLN A 1 173 ? -0.133 8.234 -17.044 1.00 92.69 173 GLN A CA 1
ATOM 1415 C C . GLN A 1 173 ? -0.941 7.012 -17.521 1.00 92.69 173 GLN A C 1
ATOM 1417 O O . GLN A 1 173 ? -0.632 5.865 -17.198 1.00 92.69 173 GLN A O 1
ATOM 1422 N N . GLU A 1 174 ? -2.005 7.246 -18.292 1.00 94.62 174 GLU A N 1
ATOM 1423 C CA . GLU A 1 174 ? -2.894 6.181 -18.782 1.00 94.62 174 GLU A CA 1
ATOM 1424 C C . GLU A 1 174 ? -2.132 5.055 -19.497 1.00 94.62 174 GLU A C 1
ATOM 1426 O O . GLU A 1 174 ? -2.345 3.877 -19.213 1.00 94.62 174 GLU A O 1
ATOM 1431 N N . SER A 1 175 ? -1.221 5.409 -20.409 1.00 93.31 175 SER A N 1
ATOM 1432 C CA . SER A 1 175 ? -0.479 4.431 -21.210 1.00 93.31 175 SER A CA 1
ATOM 1433 C C . SER A 1 175 ? 0.387 3.511 -20.352 1.00 93.31 175 SER A C 1
ATOM 1435 O O . SER A 1 175 ? 0.449 2.312 -20.621 1.00 93.31 175 SER A O 1
ATOM 1437 N N . GLY A 1 176 ? 1.021 4.042 -19.303 1.00 93.25 176 GLY A N 1
ATOM 1438 C CA . GLY A 1 176 ? 1.829 3.252 -18.386 1.00 93.25 176 GLY A CA 1
ATOM 1439 C C . GLY A 1 176 ? 0.984 2.317 -17.521 1.00 93.25 176 GLY A C 1
ATOM 1440 O O . GLY A 1 176 ? 1.317 1.139 -17.417 1.00 93.25 176 GLY A O 1
ATOM 1441 N N . PHE A 1 177 ? -0.136 2.797 -16.967 1.00 95.62 177 PHE A N 1
ATOM 1442 C CA . PHE A 1 177 ? -1.041 1.955 -16.172 1.00 95.62 177 PHE A CA 1
ATOM 1443 C C . PHE A 1 177 ? -1.620 0.811 -17.002 1.00 95.62 177 PHE A C 1
ATOM 1445 O O . PHE A 1 177 ? -1.509 -0.347 -16.602 1.00 95.62 177 PHE A O 1
ATOM 1452 N N . ARG A 1 178 ? -2.133 1.109 -18.204 1.00 96.00 178 ARG A N 1
ATOM 1453 C CA . ARG A 1 178 ? -2.666 0.083 -19.112 1.00 96.00 178 ARG A CA 1
ATOM 1454 C C . ARG A 1 178 ? -1.617 -0.955 -19.485 1.00 96.00 178 ARG A C 1
ATOM 1456 O O . ARG A 1 178 ? -1.942 -2.132 -19.626 1.00 96.00 178 ARG A O 1
ATOM 1463 N N . ARG A 1 179 ? -0.362 -0.534 -19.649 1.00 94.69 179 ARG A N 1
ATOM 1464 C CA . ARG A 1 179 ? 0.735 -1.441 -19.983 1.00 94.69 179 ARG A CA 1
ATOM 1465 C C . ARG A 1 179 ? 1.038 -2.411 -18.848 1.00 94.69 179 ARG A C 1
ATOM 1467 O O . ARG A 1 179 ? 1.129 -3.606 -19.107 1.00 94.69 179 ARG A O 1
ATOM 1474 N N . VAL A 1 180 ? 1.125 -1.916 -17.613 1.00 95.00 180 VAL A N 1
ATOM 1475 C CA . VAL A 1 180 ? 1.302 -2.769 -16.426 1.00 95.00 180 VAL A CA 1
ATOM 1476 C C . VAL A 1 180 ? 0.114 -3.717 -16.266 1.00 95.00 180 VAL A C 1
ATOM 1478 O O . VAL A 1 180 ? 0.318 -4.918 -16.138 1.00 95.00 180 VAL A O 1
ATOM 1481 N N . ALA A 1 181 ? -1.116 -3.209 -16.376 1.00 96.38 181 ALA A N 1
ATOM 1482 C CA . ALA A 1 181 ? -2.332 -4.018 -16.280 1.00 96.38 181 ALA A CA 1
ATOM 1483 C C . ALA A 1 181 ? -2.430 -5.097 -17.374 1.00 96.38 181 ALA A C 1
ATOM 1485 O O . ALA A 1 181 ? -3.007 -6.154 -17.153 1.00 96.38 181 ALA A O 1
ATOM 1486 N N . THR A 1 182 ? -1.866 -4.850 -18.560 1.00 95.62 182 THR A N 1
ATOM 1487 C CA . THR A 1 182 ? -1.817 -5.852 -19.636 1.00 95.62 182 THR A CA 1
ATOM 1488 C C . THR A 1 182 ? -0.767 -6.927 -19.358 1.00 95.62 182 THR A C 1
ATOM 1490 O O . THR A 1 182 ? -0.999 -8.092 -19.668 1.00 95.62 182 THR A O 1
ATOM 1493 N N . ALA A 1 183 ? 0.384 -6.545 -18.797 1.00 94.88 183 ALA A N 1
ATOM 1494 C CA . ALA A 1 183 ? 1.466 -7.473 -18.477 1.00 94.88 183 ALA A CA 1
ATOM 1495 C C . ALA A 1 183 ? 1.138 -8.364 -17.267 1.00 94.88 183 ALA A C 1
ATOM 1497 O O . ALA A 1 183 ? 1.443 -9.551 -17.293 1.00 94.88 183 ALA A O 1
ATOM 1498 N N . HIS A 1 184 ? 0.485 -7.796 -16.251 1.00 95.88 184 HIS A N 1
ATOM 1499 C CA . HIS A 1 184 ? 0.151 -8.457 -14.988 1.00 95.88 184 HIS A CA 1
ATOM 1500 C C . HIS A 1 184 ? -1.311 -8.181 -14.599 1.00 95.88 184 HIS A C 1
ATOM 1502 O O . HIS A 1 184 ? -1.581 -7.355 -13.720 1.00 95.88 184 HIS A O 1
ATOM 1508 N N . PRO A 1 185 ? -2.284 -8.819 -15.273 1.00 95.00 185 PRO A N 1
ATOM 1509 C CA . PRO A 1 185 ? -3.705 -8.517 -15.108 1.00 95.00 185 PRO A CA 1
ATOM 1510 C C . PRO A 1 185 ? -4.268 -8.864 -13.727 1.00 95.00 185 PRO A C 1
ATOM 1512 O O . PRO A 1 185 ? -5.315 -8.330 -13.360 1.00 95.00 185 PRO A O 1
ATOM 1515 N N . SER A 1 186 ? -3.613 -9.748 -12.968 1.00 95.94 186 SER A N 1
ATOM 1516 C CA . SER A 1 186 ? -4.069 -10.131 -11.623 1.00 95.94 186 SER A CA 1
ATOM 1517 C C . SER A 1 186 ? -3.273 -9.452 -10.504 1.00 95.94 186 SER A C 1
ATOM 1519 O O . SER A 1 186 ? -3.583 -9.661 -9.331 1.00 95.94 186 SER A O 1
ATOM 1521 N N . ALA A 1 187 ? -2.263 -8.646 -10.847 1.00 97.44 187 ALA A N 1
ATOM 1522 C CA . ALA A 1 187 ? -1.460 -7.922 -9.873 1.00 97.44 187 ALA A CA 1
ATOM 1523 C C . ALA A 1 187 ? -2.232 -6.747 -9.267 1.00 97.44 187 ALA A C 1
ATOM 1525 O O . ALA A 1 187 ? -3.177 -6.205 -9.850 1.00 97.44 187 ALA A O 1
ATOM 1526 N N . ILE A 1 188 ? -1.802 -6.308 -8.086 1.00 98.38 188 ILE A N 1
ATOM 1527 C CA . ILE A 1 188 ? -2.349 -5.092 -7.488 1.00 98.38 188 ILE A CA 1
ATOM 1528 C C . ILE A 1 188 ? -1.741 -3.895 -8.216 1.00 98.38 188 ILE A C 1
ATOM 1530 O O . ILE A 1 188 ? -0.525 -3.721 -8.238 1.00 98.38 188 ILE A O 1
ATOM 1534 N N . LEU A 1 189 ? -2.579 -3.032 -8.775 1.00 97.69 189 LEU A N 1
ATOM 1535 C CA . LEU A 1 189 ? -2.166 -1.797 -9.423 1.00 97.69 189 LEU A CA 1
ATOM 1536 C C . LEU A 1 189 ? -2.767 -0.630 -8.650 1.00 97.69 189 LEU A C 1
ATOM 1538 O O . LEU A 1 189 ? -3.977 -0.401 -8.675 1.00 97.69 189 LEU A O 1
ATOM 1542 N N . GLN A 1 190 ? -1.904 0.077 -7.923 1.00 97.94 190 GLN A N 1
ATOM 1543 C CA . GLN A 1 190 ? -2.282 1.107 -6.973 1.00 97.94 190 GLN A CA 1
ATOM 1544 C C . GLN A 1 190 ? -1.920 2.519 -7.429 1.00 97.94 190 GLN A C 1
ATOM 1546 O O . GLN A 1 190 ? -0.815 2.767 -7.914 1.00 97.94 190 GLN A O 1
ATOM 1551 N N . CYS A 1 191 ? -2.818 3.465 -7.138 1.00 96.50 191 CYS A N 1
ATOM 1552 C CA . CYS A 1 191 ? -2.558 4.898 -7.249 1.00 96.50 191 CYS A CA 1
ATOM 1553 C C . CYS A 1 191 ? -2.897 5.665 -5.953 1.00 96.50 191 CYS A C 1
ATOM 1555 O O . CYS A 1 191 ? -3.985 5.472 -5.401 1.00 96.50 191 CYS A O 1
ATOM 1557 N N . PRO A 1 192 ? -2.035 6.589 -5.480 1.00 96.19 192 PRO A N 1
ATOM 1558 C CA . PRO A 1 192 ? -2.389 7.518 -4.413 1.00 96.19 192 PRO A CA 1
ATOM 1559 C C . PRO A 1 192 ? -3.403 8.565 -4.886 1.00 96.19 192 PRO A C 1
ATOM 1561 O O . PRO A 1 192 ? -3.249 9.162 -5.950 1.00 96.19 192 PRO A O 1
ATOM 1564 N N . VAL A 1 193 ? -4.431 8.809 -4.072 1.00 96.62 193 VAL A N 1
ATOM 1565 C CA . VAL A 1 193 ? -5.574 9.686 -4.386 1.00 96.62 193 VAL A CA 1
ATOM 1566 C C . VAL A 1 193 ? -5.915 10.659 -3.256 1.00 96.62 193 VAL A C 1
ATOM 1568 O O . VAL A 1 193 ? -7.010 11.213 -3.227 1.00 96.62 193 VAL A O 1
ATOM 1571 N N . SER A 1 194 ? -4.979 10.933 -2.342 1.00 94.56 194 SER A N 1
ATOM 1572 C CA . SER A 1 194 ? -5.177 11.895 -1.241 1.00 94.56 194 SER A CA 1
ATOM 1573 C C . SER A 1 194 ? -5.683 13.267 -1.731 1.00 94.56 194 SER A C 1
ATOM 1575 O O . SER A 1 194 ? -6.455 13.927 -1.043 1.00 94.56 194 SER A O 1
ATOM 1577 N N . PHE A 1 195 ? -5.316 13.678 -2.953 1.00 93.25 195 PHE A N 1
ATOM 1578 C CA . PHE A 1 195 ? -5.784 14.924 -3.577 1.00 93.25 195 PHE A CA 1
ATOM 1579 C C . PHE A 1 195 ? -7.290 14.939 -3.902 1.00 93.25 195 PHE A C 1
ATOM 1581 O O . PHE A 1 195 ? -7.867 16.014 -4.058 1.00 93.25 195 PHE A O 1
ATOM 1588 N N . LEU A 1 196 ? -7.938 13.772 -3.995 1.00 95.00 196 LEU A N 1
ATOM 1589 C CA . LEU A 1 196 ? -9.380 13.646 -4.209 1.00 95.00 196 LEU A CA 1
ATOM 1590 C C . LEU A 1 196 ? -10.183 13.687 -2.909 1.00 95.00 196 LEU A C 1
ATOM 1592 O O . LEU A 1 196 ? -11.398 13.847 -2.985 1.00 95.00 196 LEU A O 1
ATOM 1596 N N . ALA A 1 197 ? -9.554 13.588 -1.733 1.00 94.00 197 ALA A N 1
ATOM 1597 C CA . ALA A 1 197 ? -10.281 13.519 -0.466 1.00 94.00 197 ALA A CA 1
ATOM 1598 C C . ALA A 1 197 ? -11.268 14.689 -0.252 1.00 94.00 197 ALA A C 1
ATOM 1600 O O . ALA A 1 197 ? -12.431 14.420 0.052 1.00 94.00 197 ALA A O 1
ATOM 1601 N N . PRO A 1 198 ? -10.916 15.966 -0.522 1.00 94.00 198 PRO A N 1
ATOM 1602 C CA . PRO A 1 198 ? -11.891 17.057 -0.435 1.00 94.00 198 PRO A CA 1
ATOM 1603 C C . PRO A 1 198 ? -13.054 16.914 -1.428 1.00 94.00 198 PRO A C 1
ATOM 1605 O O . PRO A 1 198 ? -14.186 17.298 -1.131 1.00 94.00 198 PRO A O 1
ATOM 1608 N N . LEU A 1 199 ? -12.787 16.365 -2.617 1.00 94.88 199 LEU A N 1
ATOM 1609 C CA . LEU A 1 199 ? -13.782 16.165 -3.671 1.00 94.88 199 LEU A CA 1
ATOM 1610 C C . LEU A 1 199 ? -14.744 15.026 -3.336 1.00 94.88 199 LEU A C 1
ATOM 1612 O O . LEU A 1 199 ? -15.930 15.152 -3.603 1.00 94.88 199 LEU A O 1
ATOM 1616 N N . ILE A 1 200 ? -14.262 13.953 -2.713 1.00 93.81 200 ILE A N 1
ATOM 1617 C CA . ILE A 1 200 ? -15.097 12.830 -2.269 1.00 93.81 200 ILE A CA 1
ATOM 1618 C C . ILE A 1 200 ? -16.158 13.307 -1.274 1.00 93.81 200 ILE A C 1
ATOM 1620 O O . ILE A 1 200 ? -17.308 12.890 -1.358 1.00 93.81 200 ILE A O 1
ATOM 1624 N N . LEU A 1 201 ? -15.800 14.242 -0.391 1.00 88.19 201 LEU A N 1
ATOM 1625 C CA . LEU A 1 201 ? -16.718 14.781 0.615 1.00 88.19 201 LEU A CA 1
ATOM 1626 C C . LEU A 1 201 ? -17.659 15.858 0.059 1.00 88.19 201 LEU A C 1
ATOM 1628 O O . LEU A 1 201 ? -18.817 15.935 0.457 1.00 88.19 201 LEU A O 1
ATOM 1632 N N . SER A 1 202 ? -17.168 16.715 -0.841 1.00 94.25 202 SER A N 1
ATOM 1633 C CA . SER A 1 202 ? -17.926 17.880 -1.327 1.00 94.25 202 SER A CA 1
ATOM 1634 C C . SER A 1 202 ? -18.679 17.648 -2.641 1.00 94.25 202 SER A C 1
ATOM 1636 O O . SER A 1 202 ? -19.689 18.302 -2.896 1.00 94.25 202 SER A O 1
ATOM 1638 N N . ALA A 1 203 ? -18.196 16.736 -3.486 1.00 96.00 203 ALA A N 1
ATOM 1639 C CA . ALA A 1 203 ? -18.729 16.422 -4.810 1.00 96.00 203 ALA A CA 1
ATOM 1640 C C . ALA A 1 203 ? -18.502 14.930 -5.166 1.00 96.00 203 ALA A C 1
ATOM 1642 O O . ALA A 1 203 ? -17.795 14.638 -6.139 1.00 96.00 203 ALA A O 1
ATOM 1643 N N . PRO A 1 204 ? -19.102 13.989 -4.408 1.00 95.00 204 PRO A N 1
ATOM 1644 C CA . PRO A 1 204 ? -18.812 12.552 -4.479 1.00 95.00 204 PRO A CA 1
ATOM 1645 C C . PRO A 1 204 ? -18.916 11.963 -5.889 1.00 95.00 204 PRO A C 1
ATOM 1647 O O . PRO A 1 204 ? -18.013 11.249 -6.312 1.00 95.00 204 PRO A O 1
ATOM 1650 N N . GLU A 1 205 ? -19.947 12.322 -6.659 1.00 96.12 205 GLU A N 1
ATOM 1651 C CA . GLU A 1 205 ? -20.126 11.803 -8.025 1.00 96.12 205 GLU A CA 1
ATOM 1652 C C . GLU A 1 205 ? -18.962 12.179 -8.954 1.00 96.12 205 GLU A C 1
ATOM 1654 O O . GLU A 1 205 ? -18.453 11.337 -9.685 1.00 96.12 205 GLU A O 1
ATOM 1659 N N . LYS A 1 206 ? -18.445 13.413 -8.859 1.00 97.00 206 LYS A N 1
ATOM 1660 C CA . LYS A 1 206 ? -17.285 13.832 -9.666 1.00 97.00 206 LYS A CA 1
ATOM 1661 C C . LYS A 1 206 ? -16.017 13.086 -9.266 1.00 97.00 206 LYS A C 1
ATOM 1663 O O . LYS A 1 206 ? -15.194 12.773 -10.120 1.00 97.00 206 LYS A O 1
ATOM 1668 N N . ALA A 1 207 ? -15.834 12.837 -7.971 1.00 97.31 207 ALA A N 1
ATOM 1669 C CA . ALA A 1 207 ? -14.703 12.051 -7.498 1.00 97.31 207 ALA A CA 1
ATOM 1670 C C . ALA A 1 207 ? -14.798 10.603 -7.993 1.00 97.31 207 ALA A C 1
ATOM 1672 O O . ALA A 1 207 ? -13.808 10.052 -8.469 1.00 97.31 207 ALA A O 1
ATOM 1673 N N . LYS A 1 208 ? -16.000 10.019 -7.945 1.00 98.06 208 LYS A N 1
ATOM 1674 C CA . LYS A 1 208 ? -16.273 8.676 -8.450 1.00 98.06 208 LYS A CA 1
ATOM 1675 C C . LYS A 1 208 ? -16.007 8.557 -9.949 1.00 98.06 208 LYS A C 1
ATOM 1677 O O . LYS A 1 208 ? -15.417 7.561 -10.356 1.00 98.06 208 LYS A O 1
ATOM 1682 N N . ASP A 1 209 ? -16.369 9.556 -10.753 1.00 98.12 209 ASP A N 1
ATOM 1683 C CA . ASP A 1 209 ? -16.066 9.571 -12.191 1.00 98.12 209 ASP A CA 1
ATOM 1684 C C . ASP A 1 209 ? -14.550 9.519 -12.448 1.00 98.12 209 ASP A C 1
ATOM 1686 O O . ASP A 1 209 ? -14.081 8.745 -13.283 1.00 98.12 209 ASP A O 1
ATOM 1690 N N . ILE A 1 210 ? -13.763 10.288 -11.684 1.00 97.62 210 ILE A N 1
ATOM 1691 C CA . ILE A 1 210 ? -12.294 10.286 -11.784 1.00 97.62 210 ILE A CA 1
ATOM 1692 C C . ILE A 1 210 ? -11.720 8.923 -11.378 1.00 97.62 210 ILE A C 1
ATOM 1694 O O . ILE A 1 210 ? -10.863 8.383 -12.074 1.00 97.62 210 ILE A O 1
ATOM 1698 N N . LEU A 1 211 ? -12.193 8.352 -10.267 1.00 98.06 211 LEU A N 1
ATOM 1699 C CA . LEU A 1 211 ? -11.754 7.031 -9.812 1.00 98.06 211 LEU A CA 1
ATOM 1700 C C . LEU A 1 211 ? -12.142 5.937 -10.814 1.00 98.06 211 LEU A C 1
ATOM 1702 O O . LEU A 1 211 ? -11.331 5.061 -11.093 1.00 98.06 211 LEU A O 1
ATOM 1706 N N . SER A 1 212 ? -13.331 6.020 -11.412 1.00 98.00 212 SER A N 1
ATOM 1707 C CA . SER A 1 212 ? -13.796 5.070 -12.431 1.00 98.00 212 SER A CA 1
ATOM 1708 C C . SER A 1 212 ? -12.922 5.136 -13.685 1.00 98.00 212 SER A C 1
ATOM 1710 O O . SER A 1 212 ? -12.470 4.106 -14.180 1.00 98.00 212 SER A O 1
ATOM 1712 N N . MET A 1 213 ? -12.566 6.344 -14.131 1.00 98.00 213 MET A N 1
ATOM 1713 C CA . MET A 1 213 ? -11.592 6.531 -15.209 1.00 98.00 213 MET A CA 1
ATOM 1714 C C . MET A 1 213 ? -10.241 5.875 -14.877 1.00 98.00 213 MET A C 1
ATOM 1716 O O . MET A 1 213 ? -9.639 5.237 -15.737 1.00 98.00 213 MET A O 1
ATOM 1720 N N . PHE A 1 214 ? -9.761 5.984 -13.635 1.00 98.06 214 PHE A N 1
ATOM 1721 C CA . PHE A 1 214 ? -8.543 5.290 -13.201 1.00 98.06 214 PHE A CA 1
ATOM 1722 C C . PHE A 1 214 ? -8.707 3.766 -13.214 1.00 98.06 214 PHE A C 1
ATOM 1724 O O . PHE A 1 214 ? -7.793 3.064 -13.654 1.00 98.06 214 PHE A O 1
ATOM 1731 N N . THR A 1 215 ? -9.868 3.243 -12.811 1.00 98.12 215 THR A N 1
ATOM 1732 C CA . THR A 1 215 ? -10.139 1.802 -12.912 1.00 98.12 215 THR A CA 1
ATOM 1733 C C . THR A 1 215 ? -10.165 1.300 -14.353 1.00 98.12 215 THR A C 1
ATOM 1735 O O . THR A 1 215 ? -9.636 0.224 -14.624 1.00 98.12 215 THR A O 1
ATOM 1738 N N . ASP A 1 216 ? -10.640 2.108 -15.307 1.00 97.88 216 ASP A N 1
ATOM 1739 C CA . ASP A 1 216 ? -10.605 1.770 -16.736 1.00 97.88 216 ASP A CA 1
ATOM 1740 C C . ASP A 1 216 ? -9.174 1.657 -17.285 1.00 97.88 216 ASP A C 1
ATOM 1742 O O . ASP A 1 216 ? -8.953 1.031 -18.327 1.00 97.88 216 ASP A O 1
ATOM 1746 N N . TRP A 1 217 ? -8.186 2.254 -16.610 1.00 97.56 217 TRP A N 1
ATOM 1747 C CA . TRP A 1 217 ? -6.761 2.110 -16.934 1.00 97.56 217 TRP A CA 1
ATOM 1748 C C . TRP A 1 217 ? -6.136 0.843 -16.335 1.00 97.56 217 TRP A C 1
ATOM 1750 O O . TRP A 1 217 ? -4.984 0.540 -16.640 1.00 97.56 217 TRP A O 1
ATOM 1760 N N . GLY A 1 218 ? -6.885 0.106 -15.510 1.00 97.56 218 GLY A N 1
ATOM 1761 C CA . GLY A 1 218 ? -6.458 -1.111 -14.822 1.00 97.56 218 GLY A CA 1
ATOM 1762 C C . GLY A 1 218 ? -6.118 -0.924 -13.341 1.00 97.56 218 GLY A C 1
ATOM 1763 O O . GLY A 1 218 ? -5.731 -1.890 -12.691 1.00 97.56 218 GLY A O 1
ATOM 1764 N N . ILE A 1 219 ? -6.253 0.288 -12.786 1.00 98.25 219 ILE A N 1
ATOM 1765 C CA . ILE A 1 219 ? -6.018 0.532 -11.354 1.00 98.25 219 ILE A CA 1
ATOM 1766 C C . ILE A 1 219 ? -7.106 -0.186 -10.549 1.00 98.25 219 ILE A C 1
ATOM 1768 O O . ILE A 1 219 ? -8.292 0.042 -10.760 1.00 98.25 219 ILE A O 1
ATOM 1772 N N . ASN A 1 220 ? -6.710 -1.041 -9.610 1.00 97.88 220 ASN A N 1
ATOM 1773 C CA . ASN A 1 220 ? -7.635 -1.837 -8.795 1.00 97.88 220 ASN A CA 1
ATOM 1774 C C . ASN A 1 220 ? -7.511 -1.560 -7.290 1.00 97.88 220 ASN A C 1
ATOM 1776 O O . ASN A 1 220 ? -8.286 -2.093 -6.498 1.00 97.88 220 ASN A O 1
ATOM 1780 N N . ARG A 1 221 ? -6.574 -0.694 -6.890 1.00 98.19 221 ARG A N 1
ATOM 1781 C CA . ARG A 1 221 ? -6.427 -0.240 -5.509 1.00 98.19 221 ARG A CA 1
ATOM 1782 C C . ARG A 1 221 ? -6.096 1.243 -5.449 1.00 98.19 221 ARG A C 1
ATOM 1784 O O . ARG A 1 221 ? -5.340 1.767 -6.264 1.00 98.19 221 ARG A O 1
ATOM 1791 N N . PHE A 1 222 ? -6.614 1.931 -4.445 1.00 98.25 222 PHE A N 1
ATOM 1792 C CA . PHE A 1 222 ? -6.277 3.329 -4.194 1.00 98.25 222 PHE A CA 1
ATOM 1793 C C . PHE A 1 222 ? -5.526 3.477 -2.881 1.00 98.25 222 PHE A C 1
ATOM 1795 O O . PHE A 1 222 ? -5.596 2.609 -2.013 1.00 98.25 222 PHE A O 1
ATOM 1802 N N . SER A 1 223 ? -4.787 4.570 -2.717 1.00 97.56 223 SER A N 1
ATOM 1803 C CA . SER A 1 223 ? -4.114 4.846 -1.451 1.00 97.56 223 SER A CA 1
ATOM 1804 C C . SER A 1 223 ? -4.265 6.277 -0.969 1.00 97.56 223 SER A C 1
ATOM 1806 O O . SER A 1 223 ? -4.393 7.217 -1.752 1.00 97.56 223 SER A O 1
ATOM 1808 N N . ILE A 1 224 ? -4.263 6.432 0.351 1.00 97.12 224 ILE A N 1
ATOM 1809 C CA . ILE A 1 224 ? -4.452 7.708 1.034 1.00 97.12 224 ILE A CA 1
ATOM 1810 C C . ILE A 1 224 ? -3.427 7.865 2.156 1.00 97.12 224 ILE A C 1
ATOM 1812 O O . ILE A 1 224 ? -3.083 6.905 2.848 1.00 97.12 224 ILE A O 1
ATOM 1816 N N . SER A 1 225 ? -2.907 9.082 2.313 1.00 96.50 225 SER A N 1
ATOM 1817 C CA . SER A 1 225 ? -1.967 9.398 3.388 1.00 96.50 225 SER A CA 1
ATOM 1818 C C . SER A 1 225 ? -2.700 9.417 4.721 1.00 96.50 225 SER A C 1
ATOM 1820 O O . SER A 1 225 ? -3.759 10.035 4.808 1.00 96.50 225 SER A O 1
ATOM 1822 N N . TRP A 1 226 ? -2.104 8.836 5.763 1.00 94.69 226 TRP A N 1
ATOM 1823 C CA . TRP A 1 226 ? -2.587 8.901 7.147 1.00 94.69 226 TRP A CA 1
ATOM 1824 C C . TRP A 1 226 ? -2.929 10.325 7.609 1.00 94.69 226 TRP A C 1
ATOM 1826 O O . TRP A 1 226 ? -3.880 10.522 8.357 1.00 94.69 226 TRP A O 1
ATOM 1836 N N . LEU A 1 227 ? -2.201 11.326 7.108 1.00 92.44 227 LEU A N 1
ATOM 1837 C CA . LEU A 1 227 ? -2.397 12.738 7.447 1.00 92.44 227 LEU A CA 1
ATOM 1838 C C . LEU A 1 227 ? -3.632 13.374 6.789 1.00 92.44 227 LEU A C 1
ATOM 1840 O O . LEU A 1 227 ? -3.919 14.548 7.025 1.00 92.44 227 LEU A O 1
ATOM 1844 N N . THR A 1 228 ? -4.346 12.641 5.934 1.00 92.06 228 THR A N 1
ATOM 1845 C CA . THR A 1 228 ? -5.522 13.175 5.246 1.00 92.06 228 THR A CA 1
ATOM 1846 C C . THR A 1 228 ? -6.676 13.333 6.243 1.00 92.06 228 THR A C 1
ATOM 1848 O O . THR A 1 228 ? -7.025 12.363 6.921 1.00 92.06 228 THR A O 1
ATOM 1851 N N . PRO A 1 229 ? -7.285 14.530 6.354 1.00 88.00 229 PRO A N 1
ATOM 1852 C CA . PRO A 1 229 ? -8.417 14.747 7.248 1.00 88.00 229 PRO A CA 1
ATOM 1853 C C . PRO A 1 229 ? -9.635 13.925 6.812 1.00 88.00 229 PRO A C 1
ATOM 1855 O O . PRO A 1 229 ? -9.718 13.481 5.668 1.00 88.00 229 PRO A O 1
ATOM 1858 N N . ASP A 1 230 ? -10.587 13.740 7.732 1.00 87.94 230 ASP A N 1
ATOM 1859 C CA . ASP A 1 230 ? -11.864 13.061 7.459 1.00 87.94 230 ASP A CA 1
ATOM 1860 C C . ASP A 1 230 ? -11.702 11.639 6.872 1.00 87.94 230 ASP A C 1
ATOM 1862 O O . ASP A 1 230 ? -12.532 11.150 6.103 1.00 87.94 230 ASP A O 1
ATOM 1866 N N . MET A 1 231 ? -10.624 10.947 7.272 1.00 89.12 231 MET A N 1
ATOM 1867 C CA . MET A 1 231 ? -10.257 9.600 6.815 1.00 89.12 231 MET A CA 1
ATOM 1868 C C . MET A 1 231 ? -11.413 8.598 6.920 1.00 89.12 231 MET A C 1
ATOM 1870 O O . MET A 1 231 ? -11.597 7.776 6.029 1.00 89.12 231 MET A O 1
ATOM 1874 N N . ARG A 1 232 ? -12.218 8.664 7.990 1.00 88.00 232 ARG A N 1
ATOM 1875 C CA . ARG A 1 232 ? -13.363 7.760 8.157 1.00 88.00 232 ARG A CA 1
ATOM 1876 C C . ARG A 1 232 ? -14.414 7.991 7.074 1.00 88.00 232 ARG A C 1
ATOM 1878 O O . ARG A 1 232 ? -14.802 7.034 6.423 1.00 88.00 232 ARG A O 1
ATOM 1885 N N . GLN A 1 233 ? -14.839 9.238 6.857 1.00 88.81 233 GLN A N 1
ATOM 1886 C CA . GLN A 1 233 ? -15.830 9.538 5.820 1.00 88.81 233 GLN A CA 1
ATOM 1887 C C . GLN A 1 233 ? -15.299 9.196 4.423 1.00 88.81 233 GLN A C 1
ATOM 1889 O O . GLN A 1 233 ? -16.055 8.717 3.582 1.00 88.81 233 GLN A O 1
ATOM 1894 N N . PHE A 1 234 ? -14.000 9.408 4.182 1.00 93.69 234 PHE A N 1
ATOM 1895 C CA . PHE A 1 234 ? -13.346 8.968 2.952 1.00 93.69 234 PHE A CA 1
ATOM 1896 C C . PHE A 1 234 ? -13.462 7.448 2.770 1.00 93.69 234 PHE A C 1
ATOM 1898 O O . PHE A 1 234 ? -13.934 7.003 1.728 1.00 93.69 234 PHE A O 1
ATOM 1905 N N . LEU A 1 235 ? -13.064 6.655 3.771 1.00 91.75 235 LEU A N 1
ATOM 1906 C CA . LEU A 1 235 ? -13.087 5.192 3.689 1.00 91.75 235 LEU A CA 1
ATOM 1907 C C . LEU A 1 235 ? -14.511 4.652 3.553 1.00 91.75 235 LEU A C 1
ATOM 1909 O O . LEU A 1 235 ? -14.755 3.852 2.657 1.00 91.75 235 LEU A O 1
ATOM 1913 N N . ASP A 1 236 ? -15.460 5.169 4.340 1.00 90.62 236 ASP A N 1
ATOM 1914 C CA . ASP A 1 236 ? -16.876 4.800 4.242 1.00 90.62 236 ASP A CA 1
ATOM 1915 C C . ASP A 1 236 ? -17.407 5.020 2.814 1.00 90.62 236 ASP A C 1
ATOM 1917 O O . ASP A 1 236 ? -18.172 4.208 2.288 1.00 90.62 236 ASP A O 1
ATOM 1921 N N . GLN A 1 237 ? -16.999 6.115 2.162 1.00 95.06 237 GLN A N 1
ATOM 1922 C CA . GLN A 1 237 ? -17.419 6.415 0.797 1.00 95.06 237 GLN A CA 1
ATOM 1923 C C . GLN A 1 237 ? -16.750 5.504 -0.242 1.00 95.06 237 GLN A C 1
ATOM 1925 O O . GLN A 1 237 ? -17.415 5.082 -1.192 1.00 95.06 237 GLN A O 1
ATOM 1930 N N . MET A 1 238 ? -15.466 5.184 -0.065 1.00 96.19 238 MET A N 1
ATOM 1931 C CA . MET A 1 238 ? -14.733 4.255 -0.934 1.00 96.19 238 MET A CA 1
ATOM 1932 C C . MET A 1 238 ? -15.296 2.832 -0.834 1.00 96.19 238 MET A C 1
ATOM 1934 O O . MET A 1 238 ? -15.527 2.202 -1.867 1.00 96.19 238 MET A O 1
ATOM 1938 N N . ASP A 1 239 ? -15.624 2.373 0.376 1.00 93.44 239 ASP A N 1
ATOM 1939 C CA . ASP A 1 239 ? -16.263 1.077 0.626 1.00 93.44 239 ASP A CA 1
ATOM 1940 C C . ASP A 1 239 ? -17.649 0.998 -0.028 1.00 93.44 239 ASP A C 1
ATOM 1942 O O . ASP A 1 239 ? -17.979 0.000 -0.670 1.00 93.44 239 ASP A O 1
ATOM 1946 N N . GLN A 1 240 ? -18.453 2.068 0.052 1.00 95.31 240 GLN A N 1
ATOM 1947 C CA . GLN A 1 240 ? -19.746 2.147 -0.646 1.00 95.31 240 GLN A CA 1
ATOM 1948 C C . GLN A 1 240 ? -19.613 2.025 -2.169 1.00 95.31 240 GLN A C 1
ATOM 1950 O O . GLN A 1 240 ? -20.528 1.534 -2.833 1.00 95.31 240 GLN A O 1
ATOM 1955 N N . TRP A 1 241 ? -18.499 2.487 -2.737 1.00 97.06 241 TRP A N 1
ATOM 1956 C CA . TRP A 1 241 ? -18.200 2.339 -4.161 1.00 97.06 241 TRP A CA 1
ATOM 1957 C C . TRP A 1 241 ? -17.519 1.010 -4.502 1.00 97.06 241 TRP A C 1
ATOM 1959 O O . TRP A 1 241 ? -17.366 0.707 -5.683 1.00 97.06 241 TRP A O 1
ATOM 1969 N N . GLY A 1 242 ? -17.163 0.203 -3.499 1.00 96.25 242 GLY A N 1
ATOM 1970 C CA . GLY A 1 242 ? -16.474 -1.074 -3.673 1.00 96.25 242 GLY A CA 1
ATOM 1971 C C . GLY A 1 242 ? -14.990 -0.931 -4.009 1.00 96.25 242 GLY A C 1
ATOM 1972 O O . GLY A 1 242 ? -14.408 -1.850 -4.583 1.00 96.25 242 GLY A O 1
ATOM 1973 N N . PHE A 1 243 ? -14.376 0.210 -3.691 1.00 97.50 243 PHE A N 1
ATOM 1974 C CA . PHE A 1 243 ? -12.963 0.450 -3.946 1.00 97.50 243 PHE A CA 1
ATOM 1975 C C . PHE A 1 243 ? -12.100 0.054 -2.752 1.00 97.50 243 PHE A C 1
ATOM 1977 O O . PHE A 1 243 ? -12.308 0.513 -1.633 1.00 97.50 243 PHE A O 1
ATOM 1984 N N . GLU A 1 244 ? -11.065 -0.742 -3.006 1.00 97.69 244 GLU A N 1
ATOM 1985 C CA . GLU A 1 244 ? -10.095 -1.113 -1.982 1.00 97.69 244 GLU A CA 1
ATOM 1986 C C . GLU A 1 244 ? -9.097 0.022 -1.709 1.00 97.69 244 GLU A C 1
ATOM 1988 O O . GLU A 1 244 ? -8.550 0.630 -2.637 1.00 97.69 244 GLU A O 1
ATOM 1993 N N . VAL A 1 245 ? -8.812 0.271 -0.426 1.00 97.88 245 VAL A N 1
ATOM 1994 C CA . VAL A 1 245 ? -7.935 1.366 0.008 1.00 97.88 245 VAL A CA 1
ATOM 1995 C C . VAL A 1 245 ? -6.757 0.871 0.845 1.00 97.88 245 VAL A C 1
ATOM 1997 O O . VAL A 1 245 ? -6.918 0.090 1.783 1.00 97.88 245 VAL A O 1
ATOM 2000 N N . ASN A 1 246 ? -5.574 1.398 0.533 1.00 98.44 246 ASN A N 1
ATOM 2001 C CA . ASN A 1 246 ? -4.372 1.341 1.352 1.00 98.44 246 ASN A CA 1
ATOM 2002 C C . ASN A 1 246 ? -4.151 2.654 2.115 1.00 98.44 246 ASN A C 1
ATOM 2004 O O . ASN A 1 246 ? -4.077 3.717 1.497 1.00 98.44 246 ASN A O 1
ATOM 2008 N N . ILE A 1 247 ? -3.915 2.588 3.422 1.00 97.88 247 ILE A N 1
ATOM 2009 C CA . ILE A 1 247 ? -3.439 3.746 4.195 1.00 97.88 247 ILE A CA 1
ATOM 2010 C C . ILE A 1 247 ? -1.908 3.719 4.220 1.00 97.88 247 ILE A C 1
ATOM 2012 O O . ILE A 1 247 ? -1.322 2.686 4.535 1.00 97.88 247 ILE A O 1
ATOM 2016 N N . TYR A 1 248 ? -1.243 4.824 3.880 1.00 95.81 248 TYR A N 1
ATOM 2017 C CA . TYR A 1 248 ? 0.224 4.922 3.904 1.00 95.81 248 TYR A CA 1
ATOM 2018 C C . TYR A 1 248 ? 0.727 6.086 4.761 1.00 95.81 248 TYR A 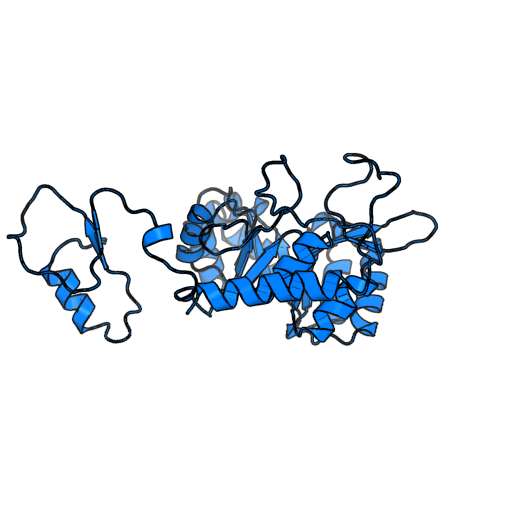C 1
ATOM 2020 O O . TYR A 1 248 ? -0.017 7.023 5.054 1.00 95.81 248 TYR A O 1
ATOM 2028 N N . GLY A 1 249 ? 2.011 6.040 5.126 1.00 89.94 249 GLY A N 1
ATOM 2029 C CA . GLY A 1 249 ? 2.647 7.074 5.949 1.00 89.94 249 GLY A CA 1
ATOM 2030 C C . GLY A 1 249 ? 2.192 7.021 7.405 1.00 89.94 249 GLY A C 1
ATOM 2031 O O . GLY A 1 249 ? 1.974 8.059 8.022 1.00 89.94 249 GLY A O 1
ATOM 2032 N N . VAL A 1 250 ? 1.973 5.810 7.924 1.00 90.75 250 VAL A N 1
ATOM 2033 C CA . VAL A 1 250 ? 1.561 5.580 9.310 1.00 90.75 250 VAL A CA 1
ATOM 2034 C C . VAL A 1 250 ? 2.814 5.498 10.198 1.00 90.75 250 VAL A C 1
ATOM 2036 O O . VAL A 1 250 ? 3.590 4.553 10.018 1.00 90.75 250 VAL A O 1
ATOM 2039 N N . PRO A 1 251 ? 3.025 6.459 11.119 1.00 83.75 251 PRO A N 1
ATOM 2040 C CA . PRO A 1 251 ? 4.350 6.736 11.688 1.00 83.75 251 PRO A CA 1
ATOM 2041 C C . PRO A 1 251 ? 4.773 5.816 12.840 1.00 83.75 251 PRO A C 1
ATOM 2043 O O . PRO A 1 251 ? 5.952 5.508 12.981 1.00 83.75 251 PRO A O 1
ATOM 2046 N N . ASP A 1 252 ? 3.837 5.382 13.682 1.00 85.75 252 ASP A N 1
ATOM 2047 C CA . ASP A 1 252 ? 4.134 4.659 14.921 1.00 85.75 252 ASP A CA 1
ATOM 2048 C C . ASP A 1 252 ? 3.090 3.577 15.221 1.00 85.75 252 ASP A C 1
ATOM 2050 O O . ASP A 1 252 ? 2.085 3.432 14.519 1.00 85.75 252 ASP A O 1
ATOM 2054 N N . LEU A 1 253 ? 3.355 2.779 16.261 1.00 87.88 253 LEU A N 1
ATOM 2055 C CA . LEU A 1 253 ? 2.513 1.644 16.634 1.00 87.88 253 LEU A CA 1
ATOM 2056 C C . LEU A 1 253 ? 1.092 2.074 17.020 1.00 87.88 253 LEU A C 1
ATOM 2058 O O . LEU A 1 253 ? 0.129 1.382 16.697 1.00 87.88 253 LEU A O 1
ATOM 2062 N N . GLU A 1 254 ? 0.945 3.205 17.709 1.00 85.19 254 GLU A N 1
ATOM 2063 C CA . GLU A 1 254 ? -0.370 3.692 18.114 1.00 85.19 254 GLU A CA 1
ATOM 2064 C C . GLU A 1 254 ? -1.189 4.093 16.883 1.00 85.19 254 GLU A C 1
ATOM 2066 O O . GLU A 1 254 ? -2.306 3.608 16.699 1.00 85.19 254 GLU A O 1
ATOM 2071 N N . SER A 1 255 ? -0.602 4.894 15.995 1.00 87.38 255 SER A N 1
ATOM 2072 C CA . SER A 1 255 ? -1.197 5.299 14.721 1.00 87.38 255 SER A CA 1
ATOM 2073 C C . SER A 1 255 ? -1.510 4.091 13.834 1.00 87.38 255 SER A C 1
ATOM 2075 O O . SER A 1 255 ? -2.553 4.053 13.187 1.00 87.38 255 SER A O 1
ATOM 2077 N N . PHE A 1 256 ? -0.657 3.063 13.840 1.00 92.75 256 PHE A N 1
ATOM 2078 C CA . PHE A 1 256 ? -0.893 1.797 13.142 1.00 92.75 256 PHE A CA 1
ATOM 2079 C C . PHE A 1 256 ? -2.116 1.056 13.664 1.00 92.75 256 PHE A C 1
ATOM 2081 O O . PHE A 1 256 ? -2.963 0.634 12.875 1.00 92.75 256 PHE A O 1
ATOM 2088 N N . LEU A 1 257 ? -2.265 0.955 14.982 1.00 89.19 257 LEU A N 1
ATOM 2089 C CA . LEU A 1 257 ? -3.445 0.348 15.586 1.00 89.19 257 LEU A CA 1
ATOM 2090 C C . LEU A 1 257 ? -4.707 1.188 15.346 1.00 89.19 257 LEU A C 1
ATOM 2092 O O . LEU A 1 257 ? -5.775 0.625 15.123 1.00 89.19 257 LEU A O 1
ATOM 2096 N N . GLN A 1 258 ? -4.605 2.519 15.323 1.00 86.19 258 GLN A N 1
ATOM 2097 C CA . GLN A 1 258 ? -5.726 3.387 14.951 1.00 86.19 258 GLN A CA 1
ATOM 2098 C C . GLN A 1 258 ? -6.131 3.197 13.482 1.00 86.19 258 GLN A C 1
ATOM 2100 O O . GLN A 1 258 ? -7.319 3.049 13.196 1.00 86.19 258 GLN A O 1
ATOM 2105 N N . ALA A 1 259 ? -5.166 3.142 12.559 1.00 89.81 259 ALA A N 1
ATOM 2106 C CA . ALA A 1 259 ? -5.409 2.864 11.144 1.00 89.81 259 ALA A CA 1
ATOM 2107 C C . ALA A 1 259 ? -6.049 1.483 10.938 1.00 89.81 259 ALA A C 1
ATOM 2109 O O . ALA A 1 259 ? -6.972 1.340 10.140 1.00 89.81 259 ALA A O 1
ATOM 2110 N N . LEU A 1 260 ? -5.622 0.480 11.708 1.00 89.81 260 LEU A N 1
ATOM 2111 C CA . LEU A 1 260 ? -6.204 -0.861 11.702 1.00 89.81 260 LEU A CA 1
ATOM 2112 C C . LEU A 1 260 ? -7.686 -0.859 12.081 1.00 89.81 260 LEU A C 1
ATOM 2114 O O . LEU A 1 260 ? -8.470 -1.570 11.456 1.00 89.81 260 LEU A O 1
ATOM 2118 N N . LEU A 1 261 ? -8.094 -0.039 13.053 1.00 86.31 261 LEU A N 1
ATOM 2119 C CA . LEU A 1 261 ? -9.499 0.086 13.462 1.00 86.31 261 LEU A CA 1
ATOM 2120 C C . LEU A 1 261 ? -10.392 0.714 12.382 1.00 86.31 261 LEU A C 1
ATOM 2122 O O . LEU A 1 261 ? -11.611 0.563 12.445 1.00 86.31 261 LEU A O 1
ATOM 2126 N N . LEU A 1 262 ? -9.805 1.399 11.397 1.00 86.81 262 LEU A N 1
ATOM 2127 C CA . LEU A 1 262 ? -10.520 1.891 10.216 1.00 86.81 262 LEU A CA 1
ATOM 2128 C C . LEU A 1 262 ? -10.731 0.807 9.155 1.00 86.81 262 LEU A C 1
ATOM 2130 O O . LEU A 1 262 ? -11.393 1.056 8.157 1.00 86.81 262 LEU A O 1
ATOM 2134 N N . MET A 1 263 ? -10.187 -0.389 9.383 1.00 89.81 263 MET A N 1
ATOM 2135 C CA . MET A 1 263 ? -10.386 -1.571 8.556 1.00 89.81 263 MET A CA 1
ATOM 2136 C C . MET A 1 263 ? -10.083 -1.401 7.053 1.00 89.81 263 MET A C 1
ATOM 2138 O O . MET A 1 263 ? -10.821 -1.954 6.236 1.00 89.81 263 MET A O 1
ATOM 2142 N N . PRO A 1 264 ? -8.996 -0.708 6.656 1.00 95.12 264 PRO A N 1
ATOM 2143 C CA . PRO A 1 264 ? -8.634 -0.605 5.248 1.00 95.12 264 PRO A CA 1
ATOM 2144 C C . PRO A 1 264 ? -8.276 -1.979 4.675 1.00 95.12 264 PRO A C 1
ATOM 2146 O O . PRO A 1 264 ? -7.994 -2.935 5.404 1.00 95.12 264 PRO A O 1
ATOM 2149 N N . ARG A 1 265 ? -8.185 -2.070 3.347 1.00 97.25 265 ARG A N 1
ATOM 2150 C CA . ARG A 1 265 ? -7.704 -3.294 2.702 1.00 97.25 265 ARG A CA 1
ATOM 2151 C C . ARG A 1 265 ? -6.236 -3.566 3.018 1.00 97.25 265 ARG A C 1
ATOM 2153 O O . ARG A 1 265 ? -5.824 -4.725 3.104 1.00 97.25 265 ARG A O 1
ATOM 2160 N N . SER A 1 266 ? -5.451 -2.508 3.199 1.00 98.25 266 SER A N 1
ATOM 2161 C CA . SER A 1 266 ? -4.037 -2.623 3.530 1.00 98.25 266 SER A CA 1
ATOM 2162 C C . SER A 1 266 ? -3.478 -1.402 4.256 1.00 98.25 266 SER A C 1
ATOM 2164 O O . SER A 1 266 ? -4.038 -0.305 4.198 1.00 98.25 266 SER A O 1
ATOM 2166 N N . ILE A 1 267 ? -2.343 -1.593 4.930 1.00 97.50 267 ILE A N 1
ATOM 2167 C CA . ILE A 1 267 ? -1.603 -0.530 5.617 1.00 97.50 267 ILE A CA 1
ATOM 2168 C C . ILE A 1 267 ? -0.129 -0.617 5.228 1.00 97.50 267 ILE A C 1
ATOM 2170 O O . ILE A 1 267 ? 0.486 -1.676 5.332 1.00 97.50 267 ILE A O 1
ATOM 2174 N N . THR A 1 268 ? 0.434 0.511 4.798 1.00 96.56 268 THR A N 1
ATOM 2175 C CA . THR A 1 268 ? 1.867 0.695 4.550 1.00 96.56 268 THR A CA 1
ATOM 2176 C C . THR A 1 268 ? 2.476 1.513 5.685 1.00 96.56 268 THR A C 1
ATOM 2178 O O . THR A 1 268 ? 2.084 2.662 5.904 1.00 96.56 268 THR A O 1
ATOM 2181 N N . SER A 1 269 ? 3.420 0.916 6.408 1.00 94.19 269 SER A N 1
ATOM 2182 C CA . SER A 1 269 ? 4.107 1.526 7.551 1.00 94.19 269 SER A CA 1
ATOM 2183 C C . SER A 1 269 ? 5.563 1.076 7.575 1.00 94.19 269 SER A C 1
ATOM 2185 O O . SER A 1 269 ? 5.912 0.054 6.985 1.00 94.19 269 SER A O 1
ATOM 2187 N N . ASP A 1 270 ? 6.404 1.820 8.281 1.00 90.56 270 ASP A N 1
ATOM 2188 C CA . ASP A 1 270 ? 7.826 1.514 8.419 1.00 90.56 270 ASP A CA 1
ATOM 2189 C C . ASP A 1 270 ? 8.085 0.288 9.299 1.00 90.56 270 ASP A C 1
ATOM 2191 O O . ASP A 1 270 ? 9.202 -0.214 9.306 1.00 90.56 270 ASP A O 1
ATOM 2195 N N . PHE A 1 271 ? 7.084 -0.186 10.057 1.00 90.88 271 PHE A N 1
ATOM 2196 C CA . PHE A 1 271 ? 7.247 -1.239 11.068 1.00 90.88 271 PHE A CA 1
ATOM 2197 C C . PHE A 1 271 ? 8.445 -0.953 11.989 1.00 90.88 271 PHE A C 1
ATOM 2199 O O . PHE A 1 271 ? 9.300 -1.794 12.249 1.00 90.88 271 PHE A O 1
ATOM 2206 N N . ASN A 1 272 ? 8.516 0.266 12.515 1.00 88.38 272 ASN A N 1
ATOM 2207 C CA . ASN A 1 272 ? 9.426 0.613 13.602 1.00 88.38 272 ASN A CA 1
ATOM 2208 C C . ASN A 1 272 ? 8.676 0.493 14.937 1.00 88.38 272 ASN A C 1
ATOM 2210 O O . ASN A 1 272 ? 8.349 1.487 15.584 1.00 88.38 272 ASN A O 1
ATOM 2214 N N . PHE A 1 273 ? 8.328 -0.742 15.314 1.00 89.38 273 PHE A N 1
ATOM 2215 C CA . PHE A 1 273 ? 7.561 -1.063 16.522 1.00 89.38 273 PHE A CA 1
ATOM 2216 C C . PHE A 1 273 ? 8.418 -1.890 17.499 1.00 89.38 273 PHE A C 1
ATOM 2218 O O . PHE A 1 273 ? 8.254 -3.113 17.574 1.00 89.38 273 PHE A O 1
ATOM 2225 N N . PRO A 1 274 ? 9.300 -1.266 18.310 1.00 84.88 274 PRO A N 1
ATOM 2226 C CA . PRO A 1 274 ? 10.181 -1.989 19.232 1.00 84.88 274 PRO A CA 1
ATOM 2227 C C . PRO A 1 274 ? 9.448 -2.911 20.211 1.00 84.88 274 PRO A C 1
ATOM 2229 O O . PRO A 1 274 ? 9.987 -3.941 20.608 1.00 84.88 274 PRO A O 1
ATOM 2232 N N . LYS A 1 275 ? 8.203 -2.572 20.573 1.00 82.75 275 LYS A N 1
ATOM 2233 C CA . LYS A 1 275 ? 7.338 -3.392 21.436 1.00 82.75 275 LYS A CA 1
ATOM 2234 C C . LYS A 1 275 ? 7.025 -4.769 20.839 1.00 82.75 275 LYS A C 1
ATOM 2236 O O . LYS A 1 275 ? 6.770 -5.706 21.586 1.00 82.75 275 LYS A O 1
ATOM 2241 N N . TRP A 1 276 ? 7.056 -4.884 19.514 1.00 86.75 276 TRP A N 1
ATOM 2242 C CA . TRP A 1 276 ? 6.875 -6.129 18.763 1.00 86.75 276 TRP A CA 1
ATOM 2243 C C . TRP A 1 276 ? 8.170 -6.568 18.065 1.00 86.75 276 TRP A C 1
ATOM 2245 O O . TRP A 1 276 ? 8.141 -7.377 17.147 1.00 86.75 276 TRP A O 1
ATOM 2255 N N . TYR A 1 277 ? 9.316 -6.031 18.499 1.00 87.00 277 TYR A N 1
ATOM 2256 C CA . TYR A 1 277 ? 10.638 -6.339 17.947 1.00 87.00 277 TYR A CA 1
ATOM 2257 C C . TYR A 1 277 ? 10.803 -6.015 16.456 1.00 87.00 277 TYR A C 1
ATOM 2259 O O . TYR A 1 277 ? 11.675 -6.580 15.796 1.00 87.00 277 TYR A O 1
ATOM 2267 N N . TYR A 1 278 ? 10.016 -5.071 15.939 1.00 87.50 278 TYR A N 1
ATOM 2268 C CA . TYR A 1 278 ? 10.210 -4.527 14.603 1.00 87.50 278 TYR A CA 1
ATOM 2269 C C . TYR A 1 278 ? 11.048 -3.248 14.661 1.00 87.50 278 TYR A C 1
ATOM 2271 O O . TYR A 1 278 ? 10.745 -2.335 15.429 1.00 87.50 278 TYR A O 1
ATOM 2279 N N . TYR A 1 279 ? 12.108 -3.195 13.853 1.00 85.88 279 TYR A N 1
ATOM 2280 C CA . TYR A 1 279 ? 13.078 -2.093 13.809 1.00 85.88 279 TYR A CA 1
ATOM 2281 C C . TYR A 1 279 ? 13.287 -1.607 12.374 1.00 85.88 279 TYR A C 1
ATOM 2283 O O . TYR A 1 279 ? 14.422 -1.484 11.902 1.00 85.88 279 TYR A O 1
ATOM 2291 N N . GLY A 1 280 ? 12.189 -1.417 11.643 1.00 82.44 280 GLY A N 1
ATOM 2292 C CA . GLY A 1 280 ? 12.261 -0.887 10.293 1.00 82.44 280 GLY A CA 1
ATOM 2293 C C . GLY A 1 280 ? 12.764 0.553 10.265 1.00 82.44 280 GLY A C 1
ATOM 2294 O O . GLY A 1 280 ? 12.625 1.312 11.225 1.00 82.44 280 GLY A O 1
ATOM 2295 N N . ARG A 1 281 ? 13.419 0.904 9.158 1.00 74.00 281 ARG A N 1
ATOM 2296 C CA . ARG A 1 281 ? 14.106 2.195 8.983 1.00 74.00 281 ARG A CA 1
ATOM 2297 C C . ARG A 1 281 ? 13.339 3.180 8.097 1.00 74.00 281 ARG A C 1
ATOM 2299 O O . ARG A 1 281 ? 13.780 4.309 7.926 1.00 74.00 281 ARG A O 1
ATOM 2306 N N . GLY A 1 282 ? 12.179 2.774 7.581 1.00 63.12 282 GLY A N 1
ATOM 2307 C CA . GLY A 1 282 ? 11.339 3.607 6.724 1.00 63.12 282 GLY A CA 1
ATOM 2308 C C . GLY A 1 282 ? 12.060 4.185 5.509 1.00 63.12 282 GLY A C 1
ATOM 2309 O O . GLY A 1 282 ? 13.034 3.619 5.015 1.00 63.12 282 GLY A O 1
ATOM 2310 N N . SER A 1 283 ? 11.571 5.327 5.030 1.00 52.44 283 SER A N 1
ATOM 2311 C CA . SER A 1 283 ? 12.122 6.063 3.886 1.00 52.44 283 SER A CA 1
ATOM 2312 C C . SER A 1 283 ? 13.372 6.900 4.196 1.00 52.44 283 SER A C 1
ATOM 2314 O O . SER A 1 283 ? 13.961 7.449 3.269 1.00 52.44 283 SER A O 1
ATOM 2316 N N . GLY A 1 284 ? 13.788 7.009 5.464 1.00 49.34 284 GLY A N 1
ATOM 2317 C CA . GLY A 1 284 ? 14.940 7.824 5.872 1.00 49.34 284 GLY A CA 1
ATOM 2318 C C . GLY A 1 284 ? 14.652 9.317 6.102 1.00 49.34 284 GLY A C 1
ATOM 2319 O O . GLY A 1 284 ? 15.586 10.082 6.342 1.00 49.34 284 GLY A O 1
ATOM 2320 N N . GLU A 1 285 ? 13.389 9.762 6.094 1.00 37.44 285 GLU A N 1
ATOM 2321 C CA . GLU A 1 285 ? 13.056 11.146 6.463 1.00 37.44 285 GLU A CA 1
ATOM 2322 C C . GLU A 1 285 ? 13.216 11.356 7.986 1.00 37.44 285 GLU A C 1
ATOM 2324 O O . GLU A 1 285 ? 12.456 10.823 8.788 1.00 37.44 285 GLU A O 1
ATOM 2329 N N . ASN A 1 286 ? 14.199 12.176 8.386 1.00 38.72 286 ASN A N 1
ATOM 2330 C CA . ASN A 1 286 ? 14.437 12.662 9.758 1.00 38.72 286 ASN A CA 1
ATOM 2331 C C . ASN A 1 286 ? 14.917 11.652 10.826 1.00 38.72 286 ASN A C 1
ATOM 2333 O O . ASN A 1 286 ? 14.564 11.796 11.991 1.00 38.72 286 ASN A O 1
ATOM 2337 N N . GLY A 1 287 ? 15.802 10.717 10.472 1.00 39.84 287 GLY A N 1
ATOM 2338 C CA . GLY A 1 287 ? 16.964 10.322 11.297 1.00 39.84 287 GLY A CA 1
ATOM 2339 C C . GLY A 1 287 ? 16.784 9.675 12.685 1.00 39.84 287 GLY A C 1
ATOM 2340 O O . GLY A 1 287 ? 17.778 9.189 13.223 1.00 39.84 287 GLY A O 1
ATOM 2341 N N . ASP A 1 288 ? 15.588 9.599 13.265 1.00 34.78 288 ASP A N 1
ATOM 2342 C CA . ASP A 1 288 ? 15.370 8.933 14.554 1.00 34.78 288 ASP A CA 1
ATOM 2343 C C . ASP A 1 288 ? 14.998 7.462 14.332 1.00 34.78 288 ASP A C 1
ATOM 2345 O O . ASP A 1 288 ? 13.838 7.047 14.364 1.00 34.78 288 ASP A O 1
ATOM 2349 N N . HIS A 1 289 ? 16.023 6.643 14.099 1.00 48.88 289 HIS A N 1
ATOM 2350 C CA . HIS A 1 289 ? 15.888 5.192 14.028 1.00 48.88 289 HIS A CA 1
ATOM 2351 C C . HIS A 1 289 ? 16.378 4.546 15.323 1.00 48.88 289 HIS A C 1
ATOM 2353 O O . HIS A 1 289 ? 17.466 4.843 15.819 1.00 48.88 289 HIS A O 1
ATOM 2359 N N . TYR A 1 290 ? 15.612 3.589 15.849 1.00 41.53 290 TYR A N 1
ATOM 2360 C CA . TYR A 1 290 ? 16.127 2.699 16.883 1.00 41.53 290 TYR A CA 1
ATOM 2361 C C . TYR A 1 290 ? 17.102 1.712 16.236 1.00 41.53 290 TYR A C 1
ATOM 2363 O O . TYR A 1 290 ? 16.711 0.702 15.654 1.00 41.53 290 TYR A O 1
ATOM 2371 N N . GLU A 1 291 ? 18.395 2.019 16.314 1.00 40.09 291 GLU A N 1
ATOM 2372 C CA . GLU A 1 291 ? 19.438 1.142 15.798 1.00 40.09 291 GLU A CA 1
ATOM 2373 C C . GLU A 1 291 ? 19.683 -0.052 16.727 1.00 40.09 291 GLU A C 1
ATOM 2375 O O . GLU A 1 291 ? 20.005 0.095 17.908 1.00 40.09 291 GLU A O 1
ATOM 2380 N N . TYR A 1 292 ? 19.641 -1.263 16.170 1.00 40.88 292 TYR A N 1
ATOM 2381 C CA . TYR A 1 292 ? 20.354 -2.391 16.757 1.00 40.88 292 TYR A CA 1
ATOM 2382 C C . TYR A 1 292 ? 21.804 -2.370 16.272 1.00 40.88 292 TYR A C 1
ATOM 2384 O O . TYR A 1 292 ? 22.073 -2.319 15.071 1.00 40.88 292 TYR A O 1
ATOM 2392 N N . SER A 1 293 ? 22.756 -2.458 17.203 1.00 32.88 293 SER A N 1
ATOM 2393 C CA . SER A 1 293 ? 24.169 -2.592 16.850 1.00 32.88 293 SER A CA 1
ATOM 2394 C C . SER A 1 293 ? 24.436 -3.972 16.237 1.00 32.88 293 SER A C 1
ATOM 2396 O O . SER A 1 293 ? 24.645 -4.969 16.930 1.00 32.88 293 SER A O 1
ATOM 2398 N N . MET A 1 294 ? 24.467 -4.042 14.906 1.00 38.38 294 MET A N 1
ATOM 2399 C CA . MET A 1 294 ? 25.143 -5.134 14.209 1.00 38.38 294 MET A CA 1
ATOM 2400 C C . MET A 1 294 ? 26.639 -4.958 14.480 1.00 38.38 294 MET A C 1
ATOM 2402 O O . MET A 1 294 ? 27.268 -4.035 13.964 1.00 38.38 294 MET A O 1
ATOM 2406 N N . ARG A 1 295 ? 27.230 -5.796 15.344 1.00 30.41 295 ARG A N 1
ATOM 2407 C CA . ARG A 1 295 ? 28.687 -5.797 15.551 1.00 30.41 295 ARG A CA 1
ATOM 2408 C C . ARG A 1 295 ? 29.367 -6.193 14.239 1.00 30.41 295 ARG A C 1
ATOM 2410 O O . ARG A 1 295 ? 29.592 -7.373 13.979 1.00 30.41 295 ARG A O 1
ATOM 2417 N N . LEU A 1 296 ? 29.748 -5.194 13.447 1.00 31.12 296 LEU A N 1
ATOM 2418 C CA . LEU A 1 296 ? 30.653 -5.342 12.315 1.00 31.12 296 LEU A CA 1
ATOM 2419 C C . LEU A 1 296 ? 32.013 -5.816 12.842 1.00 31.12 296 LEU A C 1
ATOM 2421 O O . LEU A 1 296 ? 32.862 -5.030 13.256 1.00 31.12 296 LEU A O 1
ATOM 2425 N N . SER A 1 297 ? 32.227 -7.129 12.854 1.00 29.62 297 SER A N 1
ATOM 2426 C CA . SER A 1 297 ? 33.565 -7.697 12.998 1.00 29.62 297 SER A CA 1
ATOM 2427 C C . SER A 1 297 ? 34.164 -7.861 11.604 1.00 29.62 297 SER A C 1
ATOM 2429 O O . SER A 1 297 ? 33.552 -8.459 10.720 1.00 29.62 297 SER A 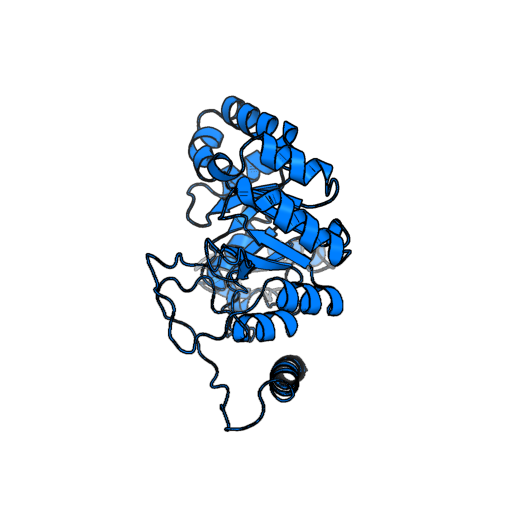O 1
ATOM 2431 N N . ARG A 1 298 ? 35.362 -7.304 11.390 1.00 33.56 298 ARG A N 1
ATOM 2432 C CA . ARG A 1 298 ? 36.084 -7.345 10.109 1.00 33.56 298 ARG A CA 1
ATOM 2433 C C . ARG A 1 298 ? 36.230 -8.797 9.616 1.00 33.56 298 ARG A C 1
ATOM 2435 O O . ARG A 1 298 ? 36.892 -9.604 10.265 1.00 33.56 298 ARG A O 1
ATOM 2442 N N . GLY A 1 299 ? 35.600 -9.130 8.486 1.00 34.25 299 GLY A N 1
ATOM 2443 C CA . GLY A 1 299 ? 35.823 -10.373 7.733 1.00 34.25 299 GLY A CA 1
ATOM 2444 C C . GLY A 1 299 ? 34.594 -10.878 6.959 1.00 34.25 299 GLY A C 1
ATOM 2445 O O . GLY A 1 299 ? 33.600 -11.224 7.573 1.00 34.25 299 GLY A O 1
ATOM 2446 N N . GLY A 1 300 ? 34.687 -10.968 5.625 1.00 35.81 300 GLY A N 1
ATOM 2447 C CA . GLY A 1 300 ? 33.818 -11.759 4.726 1.00 35.81 300 GLY A CA 1
ATOM 2448 C C . GLY A 1 300 ? 32.304 -11.472 4.743 1.00 35.81 300 GLY A C 1
ATOM 2449 O O . GLY A 1 300 ? 31.568 -12.089 5.509 1.00 35.81 300 GLY A O 1
ATOM 2450 N N . ALA A 1 301 ? 31.829 -10.605 3.838 1.00 39.47 301 ALA A N 1
ATOM 2451 C CA . ALA A 1 301 ? 30.477 -10.024 3.843 1.00 39.47 301 ALA A CA 1
ATOM 2452 C C . ALA A 1 301 ? 29.308 -10.986 3.515 1.00 39.47 301 ALA A C 1
ATOM 2454 O O . ALA A 1 301 ? 28.236 -10.858 4.098 1.00 39.47 30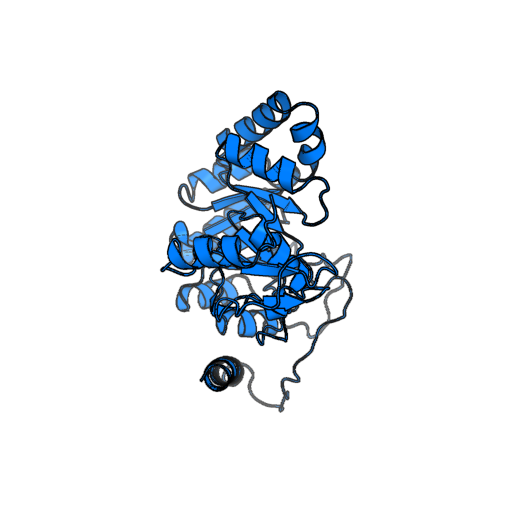1 ALA A O 1
ATOM 2455 N N . ALA A 1 302 ? 29.485 -11.974 2.631 1.00 37.75 302 ALA A N 1
ATOM 2456 C CA . ALA A 1 302 ? 28.350 -12.761 2.122 1.00 37.75 302 ALA A CA 1
ATOM 2457 C C . ALA A 1 302 ? 27.883 -13.894 3.062 1.00 37.75 302 ALA A C 1
ATOM 2459 O O . ALA A 1 302 ? 26.687 -14.132 3.203 1.00 37.75 302 ALA A O 1
ATOM 2460 N N . ALA A 1 303 ? 28.812 -14.578 3.742 1.00 31.88 303 ALA A N 1
ATOM 2461 C CA . ALA A 1 303 ? 28.485 -15.711 4.617 1.00 31.88 303 ALA A CA 1
ATOM 2462 C C . ALA A 1 303 ? 27.999 -15.287 6.018 1.00 31.88 303 ALA A C 1
ATOM 2464 O O . ALA A 1 303 ? 27.365 -16.078 6.712 1.00 31.88 303 ALA A O 1
ATOM 2465 N N . ARG A 1 304 ? 28.285 -14.046 6.445 1.00 49.19 304 ARG A N 1
ATOM 2466 C CA . ARG A 1 304 ? 27.884 -13.529 7.767 1.00 49.19 304 ARG A CA 1
ATOM 2467 C C . ARG A 1 304 ? 26.485 -12.923 7.782 1.00 49.19 304 ARG A C 1
ATOM 2469 O O . ARG A 1 304 ? 25.766 -13.147 8.745 1.00 49.19 304 ARG A O 1
ATOM 2476 N N . TRP A 1 305 ? 26.062 -12.268 6.699 1.00 47.00 305 TRP A N 1
ATOM 2477 C CA . TRP A 1 305 ? 24.733 -11.650 6.609 1.00 47.00 305 TRP A CA 1
ATOM 2478 C C . TRP A 1 305 ? 23.593 -12.667 6.780 1.00 47.00 305 TRP A C 1
ATOM 2480 O O . TRP A 1 305 ? 22.666 -12.427 7.545 1.00 47.00 305 TRP A O 1
ATOM 2490 N N . ALA A 1 306 ? 23.708 -13.854 6.170 1.00 46.00 306 ALA A N 1
ATOM 2491 C CA . ALA A 1 306 ? 22.738 -14.935 6.367 1.00 46.00 306 ALA A CA 1
ATOM 2492 C C . ALA A 1 306 ? 22.668 -15.395 7.837 1.00 46.00 306 ALA A C 1
ATOM 2494 O O . ALA A 1 306 ? 21.581 -15.626 8.358 1.00 46.00 306 ALA A O 1
ATOM 2495 N N . GLY A 1 307 ? 23.818 -15.479 8.518 1.00 45.59 307 GLY A N 1
ATOM 2496 C CA . GLY A 1 307 ? 23.899 -15.832 9.938 1.00 45.59 307 GLY A CA 1
ATOM 2497 C C . GLY A 1 307 ? 23.334 -14.756 10.873 1.00 45.59 307 GLY A C 1
ATOM 2498 O O . GLY A 1 307 ? 22.755 -15.094 11.903 1.00 45.59 307 GLY A O 1
ATOM 2499 N N . ASP A 1 308 ? 23.462 -13.480 10.509 1.00 50.28 308 ASP A N 1
ATOM 2500 C CA . ASP A 1 308 ? 22.927 -12.360 11.286 1.00 50.28 308 ASP A CA 1
ATOM 2501 C C . ASP A 1 308 ? 21.408 -12.187 11.085 1.00 50.28 308 ASP A C 1
ATOM 2503 O O . ASP A 1 308 ? 20.706 -11.992 12.079 1.00 50.28 308 ASP A O 1
ATOM 2507 N N . CYS A 1 309 ? 20.862 -12.378 9.870 1.00 52.25 309 CYS A N 1
ATOM 2508 C CA . CYS A 1 309 ? 19.401 -12.436 9.697 1.00 52.25 309 CYS A CA 1
ATOM 2509 C C . CYS A 1 309 ? 18.795 -13.665 10.432 1.00 52.25 309 CYS A C 1
ATOM 2511 O O . CYS A 1 309 ? 17.730 -13.557 11.037 1.00 52.25 309 CYS A O 1
ATOM 2513 N N . LEU A 1 310 ? 19.487 -14.819 10.454 1.00 49.31 310 LEU A N 1
ATOM 2514 C CA . LEU A 1 310 ? 19.062 -16.024 11.195 1.00 49.31 310 LEU A CA 1
ATOM 2515 C C . LEU A 1 310 ? 18.954 -15.784 12.710 1.00 49.31 310 LEU A C 1
ATOM 2517 O O . LEU A 1 310 ? 18.010 -16.251 13.342 1.00 49.31 310 LEU A O 1
ATOM 2521 N N . ARG A 1 311 ? 19.883 -15.022 13.302 1.00 50.03 311 ARG A N 1
ATOM 2522 C CA . ARG A 1 311 ? 19.829 -14.670 14.734 1.00 50.03 311 ARG A CA 1
ATOM 2523 C C . ARG A 1 311 ? 18.690 -13.711 15.076 1.00 50.03 311 ARG A C 1
ATOM 2525 O O . ARG A 1 311 ? 18.210 -13.737 16.206 1.00 50.03 311 ARG A O 1
ATOM 2532 N N . LEU A 1 312 ? 18.284 -12.852 14.139 1.00 53.59 312 LEU A N 1
ATOM 2533 C CA . LEU A 1 312 ? 17.142 -11.952 14.322 1.00 53.59 312 LEU A CA 1
ATOM 2534 C C . LEU A 1 312 ? 15.821 -12.730 14.333 1.00 53.59 312 LEU A C 1
ATOM 2536 O O . LEU A 1 312 ? 15.013 -12.516 15.232 1.00 53.59 312 LEU A O 1
ATOM 2540 N N . SER A 1 313 ? 15.657 -13.691 13.418 1.00 50.22 313 SER A N 1
ATOM 2541 C CA . SER A 1 313 ? 14.515 -14.617 13.415 1.00 50.22 313 SER A CA 1
ATOM 2542 C C . SER A 1 313 ? 14.461 -15.463 14.697 1.00 50.22 313 SER A C 1
ATOM 2544 O O . SER A 1 313 ? 13.430 -15.487 15.360 1.00 50.22 313 SER A O 1
ATOM 2546 N N . GLN A 1 314 ? 15.590 -16.038 15.138 1.00 45.38 314 GLN A N 1
ATOM 2547 C CA . GLN A 1 314 ? 15.645 -16.834 16.377 1.00 45.38 314 GLN A CA 1
ATOM 2548 C C . GLN A 1 314 ? 15.292 -16.031 17.638 1.00 45.38 314 GLN A C 1
ATOM 2550 O O . GLN A 1 314 ? 14.618 -16.546 18.524 1.00 45.38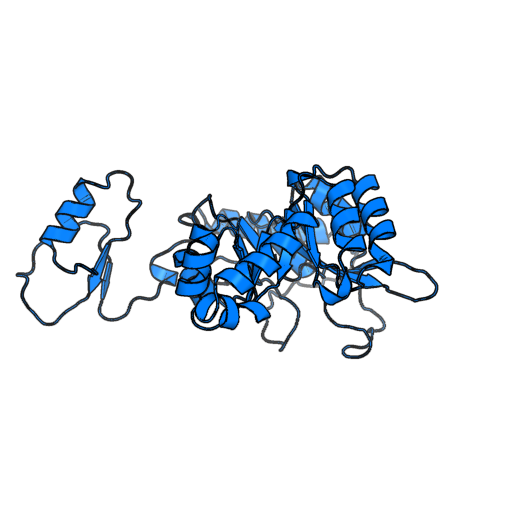 314 GLN A O 1
ATOM 2555 N N . LYS A 1 315 ? 15.701 -14.758 17.724 1.00 50.53 315 LYS A N 1
ATOM 2556 C CA . LYS A 1 315 ? 15.325 -13.892 18.852 1.00 50.53 315 LYS A CA 1
ATOM 2557 C C . LYS A 1 315 ? 13.838 -13.545 18.877 1.00 50.53 315 LYS A C 1
ATOM 2559 O O . LYS A 1 315 ? 13.309 -13.342 19.967 1.00 50.53 315 LYS A O 1
ATOM 2564 N N . LYS A 1 316 ? 13.184 -13.450 17.713 1.00 49.16 316 LYS A N 1
ATOM 2565 C CA . LYS A 1 316 ? 11.730 -13.262 17.646 1.00 49.16 316 LYS A CA 1
ATOM 2566 C C . LYS A 1 316 ? 11.023 -14.517 18.168 1.00 49.16 316 LYS A C 1
ATOM 2568 O O . LYS A 1 316 ? 10.167 -14.400 19.035 1.00 49.16 316 LYS A O 1
ATOM 2573 N N . ASP A 1 317 ? 11.460 -15.700 17.741 1.00 47.34 317 ASP A N 1
ATOM 2574 C CA . ASP A 1 317 ? 10.865 -16.974 18.164 1.00 47.34 317 ASP A CA 1
ATOM 2575 C C . ASP A 1 317 ? 11.058 -17.261 19.667 1.00 47.34 317 ASP A C 1
ATOM 2577 O O . ASP A 1 317 ? 10.120 -17.690 20.337 1.00 47.34 317 ASP A O 1
ATOM 2581 N N . GLU A 1 318 ? 12.236 -16.965 20.233 1.00 45.84 318 GLU A N 1
ATOM 2582 C CA . GLU A 1 318 ? 12.533 -17.164 21.665 1.00 45.84 318 GLU A CA 1
ATOM 2583 C C . GLU A 1 318 ? 11.775 -16.197 22.595 1.00 45.84 318 GLU A C 1
ATOM 2585 O O . GLU A 1 318 ? 11.555 -16.513 23.764 1.00 45.84 318 GLU A O 1
ATOM 2590 N N . ALA A 1 319 ? 11.376 -15.019 22.105 1.00 48.31 319 ALA A N 1
ATOM 2591 C CA . ALA A 1 319 ? 10.609 -14.040 22.880 1.00 48.31 319 ALA A CA 1
ATOM 2592 C C . ALA A 1 319 ? 9.089 -14.300 22.855 1.00 48.31 319 ALA A C 1
ATOM 2594 O O . ALA A 1 319 ? 8.351 -13.697 23.637 1.00 48.31 319 ALA A O 1
ATOM 2595 N N . VAL A 1 320 ? 8.621 -15.170 21.951 1.00 41.28 320 VAL A N 1
ATOM 2596 C CA . VAL A 1 320 ? 7.198 -15.486 21.732 1.00 41.28 320 VAL A CA 1
ATOM 2597 C C . VAL A 1 320 ? 6.760 -16.777 22.456 1.00 41.28 320 VAL A C 1
ATOM 2599 O O . VAL A 1 320 ? 5.555 -17.005 22.601 1.00 41.28 320 VAL A O 1
ATOM 2602 N N . THR A 1 321 ? 7.699 -17.585 22.970 1.00 35.22 321 THR A N 1
ATOM 2603 C CA . THR A 1 321 ? 7.449 -18.755 23.848 1.00 35.22 321 THR A CA 1
ATOM 2604 C C . THR A 1 321 ? 7.333 -18.406 25.327 1.00 35.22 321 THR A C 1
ATOM 2606 O O . THR A 1 321 ? 6.393 -18.920 25.977 1.00 35.22 321 THR A O 1
#

Radius of gyration: 22.41 Å; chains: 1; bounding box: 61×37×63 Å

Secondary structure (DSSP, 8-state):
-----HHHHHHHHHH-TT--S--EEE--SSS---PPPPTT-EEESS--HHHHS-GGGS-TTSEEEE----SHHHHHHHHTSS--EEEEEEEES-TTT--EEE-SS-TTTSPPPTT----BHHHHHHHHHHHT-EEEEE-TT-GGGHHHHHHHHHHHT--GGGEEEE--HHHHHHHHHHHHHHH-TTSEEEEE-GGGHHHHHH-HHHHHHHHHHHHHTT--EEEEETT-TTHHHHHHHHHHHT-EEEEEEE-SHHHHHHHHHT--SEEEE----GGGT----TT-TT-----------SS-HHHHHHHHHHHHHHHHHHHH-

Foldseek 3Di:
DQDQDQVVQVVVCVVPVVPLDQAEHEPDPDDDDPDDHDPRYDYYNDDQVPVNADPVNFDPQAQEEAFACQDLVLLLLVLLDPHQEYEWEWDQPDPPVRFIWTAQDDCVVPPDDPPDDTDGPLNSLLVSLVSNGAYEYEPPQAQPCLVVVLVSNVVSPDQQCRYHYEYECVRHPLVNLLVVCVSRVSHAYEYEDLVCQVCCVVPVVVSVVVVVVVVVSRHQAYEHELPRPPVLSVLVSCVVVVGAYEYEPQEEDSSVSVVSVSVGSYYYYQQCYVVLPGFGCHNVPPPDGPDDDPPPDDDDDPVVSVVVSVVSSVVNVVVVD